Protein AF-A0A8S8Y7Y8-F1 (afdb_monomer)

pLDDT: mean 79.73, std 23.0, range [24.23, 97.75]

Mean predicted aligned error: 11.62 Å

Sequence (221 aa):
MGPVGEQKTKPTQHTVKELRGLGITPDILVCRSSKPLNEETRNKLAAFCHVKPQAVMSTHDVPNIYHVPLMLQEQGLCDILGVDCSATGMLDDWKAMAFHLDTLTEEVHIAMVGKYTDLSDAYLSVIKSLQHAAMAVDRKLVIDWIEASHLEEDWAAEDHEAAWAALRKADGVLVPGGFGDRGVEGKSGRHTMHEPKASPTSASASGCKLPPSNSAGTSWA

Radius of gyration: 25.52 Å; Cα contacts (8 Å, |Δi|>4): 253; chains: 1; bounding box: 53×40×87 Å

Solvent-accessible surface area (backbone atoms only — not comparable to full-atom values): 13459 Å² total; per-residue (Å²): 136,66,68,92,88,60,77,84,56,63,70,61,51,52,54,51,51,52,39,43,74,73,72,44,78,69,74,63,46,81,44,75,40,80,55,75,68,51,69,68,53,32,46,51,49,14,66,78,61,73,35,57,52,73,36,45,41,60,48,38,70,62,100,50,80,50,44,52,64,54,53,41,49,78,58,43,49,37,69,75,71,71,47,74,67,71,81,77,50,54,57,56,53,42,50,50,53,34,52,51,63,73,67,42,72,51,74,42,40,34,23,38,42,31,92,54,65,89,45,60,75,85,44,44,71,59,54,51,52,50,42,55,56,26,54,76,71,64,26,28,70,40,79,44,76,29,52,20,55,31,58,34,88,90,37,61,66,68,56,23,51,52,39,51,52,52,55,72,69,31,67,34,59,36,57,67,84,79,86,73,82,77,35,49,65,36,71,56,63,88,62,87,77,73,82,64,81,90,58,79,73,66,79,58,95,72,74,79,71,76,77,82,82,79,90,75,82,88,80,85,136

Secondary structure (DSSP, 8-state):
--STT----HHHHHHHHHHHHTT---S-EEEEESSPPPHHHHHHHHHHHT--GGGEEEEE--SSTTHHHHHHHHTTHHHHHT--TTTTSHHHHHHHHHHHHHH--SEEEEEEEES-TT-GGGGHHHHHHHHHHHHTTT-EEEEEEEEGGGGSTTS-HHHHHHHHHHHHH-SEEE-----SSTTHHHHH--S-----TT------TT---PPP---------

Foldseek 3Di:
DPPPPDDDCVVVLVVLVVCVVVVHQDAAAEDEDQDFDDLVSLVVNCVSSVYDSLRYAYPHDDPDPLCRVVSCVVSPVCVSVVHDPPPPCVNVVSVCLVVLLVPQDAAAEEEEADQCLVCCVVCVVVVVVVCVVQSVVSHHYDYHYAHLQLCDPPDDPVSVVVRVVSVVPGLYYEYADDDDDPSVCSVVVPDDPPDDPDRDYDYPDPPPPDDPDDDDDDDDD

Structure (mmCIF, N/CA/C/O backbone):
data_AF-A0A8S8Y7Y8-F1
#
_entry.id   AF-A0A8S8Y7Y8-F1
#
loop_
_atom_site.group_PDB
_atom_site.id
_atom_site.type_symbol
_atom_site.label_atom_id
_atom_site.label_alt_id
_atom_site.label_comp_id
_atom_site.label_asym_id
_atom_site.label_entity_id
_atom_site.label_seq_id
_atom_site.pdbx_PDB_ins_code
_atom_site.Cartn_x
_atom_site.Cartn_y
_atom_site.Cartn_z
_atom_site.occupancy
_atom_site.B_iso_or_equiv
_atom_site.auth_seq_id
_atom_site.auth_comp_id
_atom_site.auth_asym_id
_atom_site.auth_atom_id
_atom_site.pdbx_PDB_model_num
ATOM 1 N N . MET A 1 1 ? 14.026 7.434 17.315 1.00 40.12 1 MET A N 1
ATOM 2 C CA . MET A 1 1 ? 13.611 6.152 17.936 1.00 40.12 1 MET A CA 1
ATOM 3 C C . MET A 1 1 ? 13.554 6.297 19.457 1.00 40.12 1 MET A C 1
ATOM 5 O O . MET A 1 1 ? 14.134 7.241 19.981 1.00 40.12 1 MET A O 1
ATOM 9 N N . GLY A 1 2 ? 12.707 5.533 20.149 1.00 45.91 2 GLY A N 1
ATOM 10 C CA . GLY A 1 2 ? 12.626 5.502 21.624 1.00 45.91 2 GLY A CA 1
ATOM 11 C C . GLY A 1 2 ? 13.511 4.391 22.176 1.00 45.91 2 GLY A C 1
ATOM 12 O O . GLY A 1 2 ? 14.250 3.811 21.379 1.00 45.91 2 GLY A O 1
ATOM 13 N N . PRO A 1 3 ? 13.433 4.069 23.478 1.00 49.44 3 PRO A N 1
ATOM 14 C CA . PRO A 1 3 ? 13.973 2.806 23.974 1.00 49.44 3 PRO A CA 1
ATOM 15 C C . PRO A 1 3 ? 13.450 1.673 23.080 1.00 49.44 3 PRO A C 1
ATOM 17 O O . PRO A 1 3 ? 12.297 1.706 22.641 1.00 49.44 3 PRO A O 1
ATOM 20 N N . VAL A 1 4 ? 14.331 0.742 22.719 1.00 55.47 4 VAL A N 1
ATOM 21 C CA . VAL A 1 4 ? 14.080 -0.284 21.700 1.00 55.47 4 VAL A CA 1
ATOM 22 C C . VAL A 1 4 ? 12.790 -1.046 22.033 1.00 55.47 4 VAL A C 1
ATOM 24 O O . VAL A 1 4 ? 12.722 -1.729 23.045 1.00 55.47 4 VAL A O 1
ATOM 27 N N . GLY A 1 5 ? 11.766 -0.903 21.186 1.00 64.50 5 GLY A N 1
ATOM 28 C CA . GLY A 1 5 ? 10.499 -1.640 21.282 1.00 64.50 5 GLY A CA 1
ATOM 29 C C . GLY A 1 5 ? 9.272 -0.841 21.740 1.00 64.50 5 GLY A C 1
ATOM 30 O O . GLY A 1 5 ? 8.159 -1.275 21.454 1.00 64.50 5 GLY A O 1
ATOM 31 N N . GLU A 1 6 ? 9.422 0.332 22.369 1.00 78.12 6 GLU A N 1
ATOM 32 C CA . GLU A 1 6 ? 8.260 1.117 22.828 1.00 78.12 6 GLU A CA 1
ATOM 33 C C . GLU A 1 6 ? 7.672 1.987 21.699 1.00 78.12 6 GLU A C 1
ATOM 35 O O . GLU A 1 6 ? 8.360 2.818 21.089 1.00 78.12 6 GLU A O 1
ATOM 40 N N . GLN A 1 7 ? 6.370 1.839 21.439 1.00 86.94 7 GLN A N 1
ATOM 41 C CA . GLN A 1 7 ? 5.638 2.692 20.501 1.00 86.94 7 GLN A CA 1
ATOM 42 C C . GLN A 1 7 ? 5.396 4.076 21.120 1.00 86.94 7 GLN A C 1
ATOM 44 O O . GLN A 1 7 ? 4.657 4.238 22.092 1.00 86.94 7 GLN A O 1
ATOM 49 N N . LYS A 1 8 ? 6.026 5.109 20.546 1.00 88.31 8 LYS A N 1
ATOM 50 C CA . LYS A 1 8 ? 5.911 6.487 21.043 1.00 88.31 8 LYS A CA 1
ATOM 51 C C . LYS A 1 8 ? 4.524 7.067 20.771 1.00 88.31 8 LYS A C 1
ATOM 53 O O . LYS A 1 8 ? 4.140 7.231 19.622 1.00 88.31 8 LYS A O 1
ATOM 58 N N . THR A 1 9 ? 3.851 7.518 21.827 1.00 92.75 9 THR A N 1
ATOM 59 C CA . THR A 1 9 ? 2.517 8.145 21.744 1.00 92.75 9 THR A CA 1
ATOM 60 C C . THR A 1 9 ? 2.534 9.674 21.775 1.00 92.75 9 THR A C 1
ATOM 62 O O . THR A 1 9 ? 1.527 10.302 21.461 1.00 92.75 9 THR A O 1
ATOM 65 N N . LYS A 1 10 ? 3.655 10.300 22.166 1.00 93.31 10 LYS A N 1
ATOM 66 C CA . LYS A 1 10 ? 3.739 11.759 22.373 1.00 93.31 10 LYS A CA 1
ATOM 67 C C . LYS A 1 10 ? 3.336 12.590 21.143 1.00 93.31 10 LYS A C 1
ATOM 69 O O . LYS A 1 10 ? 2.559 13.518 21.341 1.00 93.31 10 LYS A O 1
ATOM 74 N N . PRO A 1 11 ? 3.796 12.293 19.907 1.00 93.75 11 PRO A N 1
ATOM 75 C CA . PRO A 1 11 ? 3.413 13.093 18.740 1.00 93.75 11 PRO A CA 1
ATOM 76 C C . PRO A 1 11 ? 1.891 13.183 18.566 1.00 93.75 11 PRO A C 1
ATOM 78 O O . PRO A 1 11 ? 1.353 14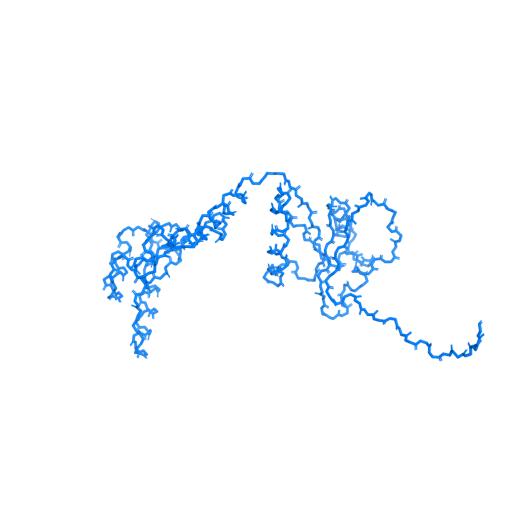.281 18.492 1.00 93.75 11 PRO A O 1
ATOM 81 N N . THR A 1 12 ? 1.190 12.048 18.642 1.00 94.62 12 THR A N 1
ATOM 82 C CA . THR A 1 12 ? -0.278 11.992 18.561 1.00 94.62 12 THR A CA 1
ATOM 83 C C . THR A 1 12 ? -0.948 12.792 19.680 1.00 94.62 12 THR A C 1
ATOM 85 O O . THR A 1 12 ? -1.889 13.539 19.426 1.00 94.62 12 THR A O 1
ATOM 88 N N . GLN A 1 13 ? -0.445 12.689 20.916 1.00 94.19 13 GLN A N 1
ATOM 89 C CA . GLN A 1 13 ? -0.981 13.441 22.060 1.00 94.19 13 GLN A CA 1
ATOM 90 C C . GLN A 1 13 ? -0.872 14.962 21.860 1.00 94.19 13 GLN A C 1
ATOM 92 O O . GLN A 1 13 ? -1.797 15.693 22.219 1.00 94.19 13 GLN A O 1
ATOM 97 N N . HIS A 1 14 ? 0.235 15.440 21.282 1.00 94.44 14 HIS A N 1
ATOM 98 C CA . HIS A 1 14 ? 0.424 16.858 20.973 1.00 94.44 14 HIS A CA 1
ATOM 99 C C . HIS A 1 14 ? -0.557 17.338 19.899 1.00 94.44 14 HIS A C 1
ATOM 101 O O . HIS A 1 14 ? -1.249 18.328 20.131 1.00 94.44 14 HIS A O 1
ATOM 107 N N . THR A 1 15 ? -0.710 16.592 18.801 1.00 94.62 15 THR A N 1
ATOM 108 C CA . THR A 1 15 ? -1.669 16.929 17.736 1.00 94.62 15 THR A CA 1
ATOM 109 C C . THR A 1 15 ? -3.106 16.992 18.256 1.00 94.62 15 THR A C 1
ATOM 111 O O . THR A 1 15 ? -3.823 17.949 17.976 1.00 94.62 15 THR A O 1
ATOM 114 N N . VAL A 1 16 ? -3.532 16.025 19.077 1.00 95.75 16 VAL A N 1
ATOM 115 C CA . VAL A 1 16 ? -4.888 16.040 19.657 1.00 95.75 16 VAL A CA 1
ATOM 116 C C . VAL A 1 16 ? -5.078 17.219 20.615 1.00 95.75 16 VAL A C 1
ATOM 118 O O . VAL A 1 16 ? -6.149 17.825 20.647 1.00 95.75 16 VAL A O 1
ATOM 121 N N . LYS A 1 17 ? -4.051 17.583 21.393 1.00 95.00 17 LYS A N 1
ATOM 122 C CA . LYS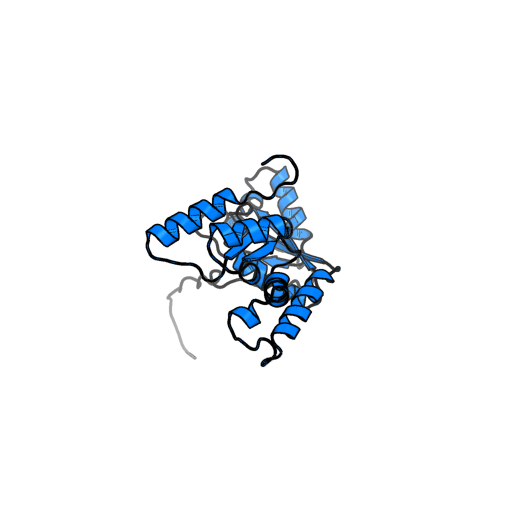 A 1 17 ? -4.107 18.768 22.260 1.00 95.00 17 LYS A CA 1
ATOM 123 C C . LYS A 1 17 ? -4.294 20.052 21.446 1.00 95.00 17 LYS A C 1
ATOM 125 O O . LYS A 1 17 ? -5.097 20.889 21.848 1.00 95.00 17 LYS A O 1
ATOM 130 N N . GLU A 1 18 ? -3.578 20.196 20.334 1.00 96.19 18 GLU A N 1
ATOM 131 C CA . GLU A 1 18 ? -3.696 21.350 19.435 1.00 96.19 18 GLU A CA 1
ATOM 132 C C . GLU A 1 18 ? -5.081 21.419 18.782 1.00 96.19 18 GLU A C 1
ATOM 134 O O . GLU A 1 18 ? -5.729 22.461 18.865 1.00 96.19 18 GLU A O 1
ATOM 139 N N . LEU A 1 19 ? -5.588 20.301 18.246 1.00 95.81 19 LEU A N 1
ATOM 140 C CA . LEU A 1 19 ? -6.942 20.216 17.679 1.00 95.81 19 LEU A CA 1
ATOM 141 C C . LEU A 1 19 ? -8.017 20.637 18.689 1.00 95.81 19 LEU A C 1
ATOM 143 O O . LEU A 1 19 ? -8.873 21.463 18.373 1.00 95.81 19 LEU A O 1
ATOM 147 N N . ARG A 1 20 ? -7.927 20.150 19.934 1.00 93.62 20 ARG A N 1
ATOM 148 C CA . ARG A 1 20 ? -8.857 20.551 21.004 1.00 93.62 20 ARG A CA 1
ATOM 149 C C . ARG A 1 20 ? -8.713 22.018 21.393 1.00 93.62 20 ARG A C 1
ATOM 151 O O . ARG A 1 20 ? -9.711 22.649 21.720 1.00 93.62 20 ARG A O 1
ATOM 158 N N . GLY A 1 21 ? -7.502 22.572 21.333 1.00 95.44 21 GLY A N 1
ATOM 159 C CA . GLY A 1 21 ? -7.263 24.005 21.527 1.00 95.44 21 GLY A CA 1
ATOM 160 C C . GLY A 1 21 ? -7.975 24.878 20.487 1.00 95.44 21 GLY A C 1
ATOM 161 O O . GLY A 1 21 ? -8.341 26.008 20.793 1.00 95.44 21 GLY A O 1
ATOM 162 N N . LEU A 1 22 ? -8.231 24.328 19.296 1.00 96.56 22 LEU A N 1
ATOM 163 C CA . LEU A 1 22 ? -9.034 24.944 18.235 1.00 96.56 22 LEU A CA 1
ATOM 164 C C . LEU A 1 22 ? -10.538 24.616 18.341 1.00 96.56 22 LEU A C 1
ATOM 166 O O . LEU A 1 22 ? -11.310 25.014 17.474 1.00 96.56 22 LEU A O 1
ATOM 170 N N . GLY A 1 23 ? -10.966 23.888 19.378 1.00 95.50 23 GLY A N 1
ATOM 171 C CA . GLY A 1 23 ? -12.358 23.469 19.575 1.00 95.50 23 GLY A CA 1
ATOM 172 C C . GLY A 1 23 ? -12.764 22.191 18.830 1.00 95.50 23 GLY A C 1
ATOM 173 O O . GLY A 1 23 ? -13.939 21.832 18.852 1.00 95.50 23 GLY A O 1
ATOM 174 N N . ILE A 1 24 ? -11.824 21.480 18.198 1.00 95.75 24 ILE A N 1
ATOM 175 C CA . ILE A 1 24 ? -12.089 20.235 17.464 1.00 95.75 24 ILE A CA 1
ATOM 176 C C . ILE A 1 24 ? -11.778 19.041 18.369 1.00 95.75 24 ILE A C 1
ATOM 178 O O . ILE A 1 24 ? -10.641 18.854 18.807 1.00 95.75 24 ILE A O 1
ATOM 182 N N . THR A 1 25 ? -12.781 18.205 18.635 1.00 93.19 25 THR A N 1
ATOM 183 C CA . THR A 1 25 ? -12.618 16.980 19.432 1.00 93.19 25 THR A CA 1
ATOM 184 C C . THR A 1 25 ? -12.735 15.763 18.517 1.00 93.19 25 THR A C 1
ATOM 186 O O . THR A 1 25 ? -13.759 15.630 17.857 1.00 93.19 25 THR A O 1
ATOM 189 N N . PRO A 1 26 ? -11.708 14.898 18.432 1.00 94.12 26 PRO A N 1
ATOM 190 C CA . PRO A 1 26 ? -11.767 13.719 17.578 1.00 94.12 26 PRO A CA 1
ATOM 191 C C . PRO A 1 26 ? -12.611 12.609 18.214 1.00 94.12 26 PRO A C 1
ATOM 193 O O . PRO A 1 26 ? -12.426 12.296 19.389 1.00 94.12 26 PRO A O 1
ATOM 196 N N . ASP A 1 27 ? -13.459 11.960 17.417 1.00 93.06 27 ASP A N 1
ATOM 197 C CA . ASP A 1 27 ? -14.201 10.760 17.831 1.00 93.06 27 ASP A CA 1
ATOM 198 C C . ASP A 1 27 ? -13.386 9.474 17.645 1.00 93.06 27 ASP A C 1
ATOM 200 O O . ASP A 1 27 ? -13.496 8.536 18.434 1.00 93.06 27 ASP A O 1
ATOM 204 N N . ILE A 1 28 ? -12.541 9.443 16.609 1.00 95.75 28 ILE A N 1
ATOM 205 C CA . ILE A 1 28 ? -11.716 8.296 16.216 1.00 95.75 28 ILE A CA 1
ATOM 206 C C . ILE A 1 28 ? -10.273 8.763 16.037 1.00 95.75 28 ILE A C 1
ATOM 208 O O . ILE A 1 28 ? -10.006 9.808 15.441 1.00 95.75 28 ILE A O 1
ATOM 212 N N . LEU A 1 29 ? -9.327 7.964 16.526 1.00 96.44 29 LEU A N 1
ATOM 213 C CA . LEU A 1 29 ? -7.901 8.152 16.298 1.00 96.44 29 LEU A CA 1
ATOM 214 C C . LEU A 1 29 ? -7.380 7.058 15.380 1.00 96.44 29 LEU A C 1
ATOM 216 O O . LEU A 1 29 ? -7.272 5.905 15.785 1.00 96.44 29 LEU A O 1
ATOM 220 N N . VAL A 1 30 ? -6.986 7.436 14.169 1.00 96.06 30 VAL A N 1
ATOM 221 C CA . VAL A 1 30 ? -6.322 6.535 13.225 1.00 96.06 30 VAL A CA 1
ATOM 222 C C . VAL A 1 30 ? -4.818 6.754 13.321 1.00 96.06 30 VAL A C 1
ATOM 224 O O . VAL A 1 30 ? -4.294 7.804 12.950 1.00 96.06 30 VAL A O 1
ATOM 227 N N . CYS A 1 31 ? -4.119 5.775 13.878 1.00 95.31 31 CYS A N 1
ATOM 228 C CA . CYS A 1 31 ? -2.710 5.876 14.224 1.00 95.31 31 CYS A CA 1
ATOM 229 C C . CYS A 1 31 ? -1.867 5.005 13.288 1.00 95.31 31 CYS A C 1
ATOM 231 O O . CYS A 1 31 ? -1.862 3.777 13.412 1.00 95.31 31 CYS A O 1
ATOM 233 N N . ARG A 1 32 ? -1.123 5.661 12.386 1.00 94.81 32 ARG A N 1
ATOM 234 C CA . ARG A 1 32 ? -0.202 4.990 11.465 1.00 94.81 32 ARG A CA 1
ATOM 235 C C . ARG A 1 32 ? 1.083 4.561 12.171 1.00 94.81 32 ARG A C 1
ATOM 237 O O . ARG A 1 32 ? 1.712 5.362 12.864 1.00 94.81 32 ARG A O 1
ATOM 244 N N . SER A 1 33 ? 1.505 3.322 11.950 1.00 93.56 33 SER A N 1
ATOM 245 C CA . SER A 1 33 ? 2.736 2.755 12.515 1.00 93.56 33 SER A CA 1
ATOM 246 C C . SER A 1 33 ? 3.334 1.693 11.590 1.00 93.56 33 SER A C 1
ATOM 248 O O . SER A 1 33 ? 2.687 1.239 10.663 1.00 93.56 33 SER A O 1
ATOM 250 N N . SER A 1 34 ? 4.574 1.263 11.824 1.00 93.00 34 SER A N 1
ATOM 251 C CA . SER A 1 34 ? 5.151 0.152 11.046 1.00 93.00 34 SER A CA 1
ATOM 252 C C . SER A 1 34 ? 4.674 -1.225 11.512 1.00 93.00 34 SER A C 1
ATOM 254 O O . SER A 1 34 ? 4.664 -2.181 10.751 1.00 93.00 34 SER A O 1
ATOM 256 N N . LYS A 1 35 ? 4.284 -1.340 12.784 1.00 93.69 35 LYS A N 1
ATOM 257 C CA . LYS A 1 35 ? 3.763 -2.565 13.405 1.00 93.69 35 LYS A CA 1
ATOM 258 C C . LYS A 1 35 ? 2.402 -2.294 14.042 1.00 93.69 35 LYS A C 1
ATOM 260 O O . LYS A 1 35 ? 2.164 -1.135 14.407 1.00 93.69 35 LYS A O 1
ATOM 265 N N . PRO A 1 36 ? 1.552 -3.321 14.232 1.00 95.25 36 PRO A N 1
ATOM 266 C CA . PRO A 1 36 ? 0.295 -3.183 14.960 1.00 95.25 36 PRO A CA 1
ATOM 267 C C . PRO A 1 36 ? 0.487 -2.496 16.313 1.00 95.25 36 PRO A C 1
ATOM 269 O O . PRO A 1 36 ? 1.510 -2.691 16.973 1.00 95.25 36 PRO A O 1
ATOM 272 N N . LEU A 1 37 ? -0.472 -1.665 16.721 1.00 94.19 37 LEU A N 1
ATOM 273 C CA . LEU A 1 37 ? -0.423 -1.024 18.034 1.00 94.19 37 LEU A CA 1
ATOM 274 C C . LEU A 1 37 ? -0.627 -2.043 19.149 1.00 94.19 37 LEU A C 1
ATOM 276 O O . LEU A 1 37 ? -1.603 -2.793 19.135 1.00 94.19 37 LEU A O 1
ATOM 280 N N . ASN A 1 38 ? 0.241 -1.994 20.153 1.00 94.38 38 ASN A N 1
ATOM 281 C CA . ASN A 1 38 ? 0.077 -2.786 21.361 1.00 94.38 38 ASN A CA 1
ATOM 282 C C . ASN A 1 38 ? -1.099 -2.238 22.186 1.00 94.38 38 ASN A C 1
ATOM 284 O O . ASN A 1 38 ? -1.381 -1.034 22.169 1.00 94.38 38 ASN A O 1
ATOM 288 N N . GLU A 1 39 ? -1.754 -3.097 22.968 1.00 93.56 39 GLU A N 1
ATOM 289 C CA . GLU A 1 39 ? -2.886 -2.686 23.813 1.00 93.56 39 GLU A CA 1
ATOM 290 C C . GLU A 1 39 ? -2.510 -1.585 24.812 1.00 93.56 39 GLU A C 1
ATOM 292 O O . GLU A 1 39 ? -3.275 -0.645 25.017 1.00 93.56 39 GLU A O 1
ATOM 297 N N . GLU A 1 40 ? -1.307 -1.642 25.386 1.00 93.88 40 GLU A N 1
ATOM 298 C CA . GLU A 1 40 ? -0.808 -0.602 26.291 1.00 93.88 40 GLU A CA 1
ATOM 299 C C . GLU A 1 40 ? -0.755 0.769 25.599 1.00 93.88 40 GLU A C 1
ATOM 301 O O . GLU A 1 40 ? -1.257 1.768 26.119 1.00 93.88 40 GLU A O 1
ATOM 306 N N . THR A 1 41 ? -0.195 0.816 24.388 1.00 94.62 41 THR A N 1
ATOM 307 C CA . THR A 1 41 ? -0.107 2.030 23.569 1.00 94.62 41 THR A CA 1
ATOM 308 C C . THR A 1 41 ? -1.496 2.548 23.208 1.00 94.62 41 THR A C 1
ATOM 310 O O . THR A 1 41 ? -1.746 3.752 23.318 1.00 94.62 41 THR A O 1
ATOM 313 N N . ARG A 1 42 ? -2.415 1.644 22.847 1.00 95.69 42 ARG A N 1
ATOM 314 C CA . ARG A 1 42 ? -3.818 1.958 22.549 1.00 95.69 42 ARG A CA 1
ATOM 315 C C . ARG A 1 42 ? -4.521 2.591 23.752 1.00 95.69 42 ARG A C 1
ATOM 317 O O . ARG A 1 42 ? -5.094 3.671 23.625 1.00 95.69 42 ARG A O 1
ATOM 324 N N . ASN A 1 43 ? -4.413 1.974 24.926 1.00 95.62 43 ASN A N 1
ATOM 325 C CA . ASN A 1 43 ? -5.029 2.455 26.165 1.00 95.62 43 ASN A CA 1
ATOM 326 C C . ASN A 1 43 ? -4.441 3.795 26.619 1.00 95.62 43 ASN A C 1
ATOM 328 O O . ASN A 1 43 ? -5.175 4.692 27.036 1.00 95.62 43 ASN A O 1
ATOM 332 N N . LYS A 1 44 ? -3.124 3.973 26.473 1.00 95.06 44 LYS A N 1
ATOM 333 C CA . LYS A 1 44 ? -2.448 5.247 26.739 1.00 95.06 44 LYS A CA 1
ATOM 334 C C . LYS A 1 44 ? -2.994 6.344 25.826 1.00 95.06 44 LYS A C 1
ATOM 336 O O . LYS A 1 44 ? -3.382 7.404 26.308 1.00 95.06 44 LYS A O 1
ATOM 341 N N . LEU A 1 45 ? -3.066 6.102 24.517 1.00 96.06 45 LEU A N 1
ATOM 342 C CA . LEU A 1 45 ? -3.630 7.069 23.571 1.00 96.06 45 LEU A CA 1
ATOM 343 C C . LEU A 1 45 ? -5.087 7.404 23.901 1.00 96.06 45 LEU A C 1
ATOM 345 O O . LEU A 1 45 ? -5.415 8.586 23.980 1.00 96.06 45 LEU A O 1
ATOM 349 N N . ALA A 1 46 ? -5.913 6.395 24.177 1.00 96.44 46 ALA A N 1
ATOM 350 C CA . ALA A 1 46 ? -7.310 6.566 24.564 1.00 96.44 46 ALA A CA 1
ATOM 351 C C . ALA A 1 46 ? -7.464 7.482 25.791 1.00 96.44 46 ALA A C 1
ATOM 353 O O . ALA A 1 46 ? -8.201 8.468 25.743 1.00 96.44 46 ALA A O 1
ATOM 354 N N . ALA A 1 47 ? -6.693 7.225 26.853 1.00 94.81 47 ALA A N 1
ATOM 355 C CA . ALA A 1 47 ? -6.734 8.008 28.086 1.00 94.81 47 ALA A CA 1
ATOM 356 C C . ALA A 1 47 ? -6.300 9.471 27.884 1.00 94.81 47 ALA A C 1
ATOM 358 O O . ALA A 1 47 ? -6.991 10.385 28.331 1.00 94.81 47 ALA A O 1
ATOM 359 N N . PHE A 1 48 ? -5.182 9.713 27.188 1.00 93.44 48 PHE A N 1
ATOM 360 C CA . PHE A 1 48 ? -4.664 11.073 26.960 1.00 93.44 48 PHE A CA 1
ATOM 361 C C . PHE A 1 48 ? -5.516 11.887 25.973 1.00 93.44 48 PHE A C 1
ATOM 363 O O . PHE A 1 48 ? -5.609 13.118 26.064 1.00 93.44 48 PHE A O 1
ATOM 370 N N . CYS A 1 49 ? -6.126 11.206 25.006 1.00 94.56 49 CYS A N 1
ATOM 371 C CA . CYS A 1 49 ? -6.903 11.842 23.950 1.00 94.56 49 CYS A CA 1
ATOM 372 C C . CYS A 1 49 ? -8.406 11.890 24.255 1.00 94.56 49 CYS A C 1
ATOM 374 O O . CYS A 1 49 ? -9.128 12.560 23.526 1.00 94.56 49 CYS A O 1
ATOM 376 N N . HIS A 1 50 ? -8.850 11.282 25.360 1.00 94.06 50 HIS A N 1
ATOM 377 C CA . HIS A 1 50 ? -10.251 11.218 25.793 1.00 94.06 50 HIS A CA 1
ATOM 378 C C . HIS A 1 50 ? -11.186 10.564 24.764 1.00 94.06 50 HIS A C 1
ATOM 380 O O . HIS A 1 50 ? -12.309 11.014 24.564 1.00 94.06 50 HIS A O 1
ATOM 386 N N . VAL A 1 51 ? -10.727 9.475 24.146 1.00 94.81 51 VAL A N 1
ATOM 387 C CA . VAL A 1 51 ? -11.538 8.627 23.258 1.00 94.81 51 VAL A CA 1
ATOM 388 C C . VAL A 1 51 ? -11.657 7.221 23.840 1.00 94.81 51 VAL A C 1
ATOM 390 O O . VAL A 1 51 ? -10.851 6.815 24.680 1.00 94.81 51 VAL A O 1
ATOM 393 N N . LYS A 1 52 ? -12.658 6.449 23.407 1.00 94.81 52 LYS A N 1
ATOM 394 C CA . LYS A 1 52 ? -12.779 5.040 23.813 1.00 94.81 52 LYS A CA 1
ATOM 395 C C . LYS A 1 52 ? -11.589 4.238 23.261 1.00 94.81 52 LYS A C 1
ATOM 397 O O . LYS A 1 52 ? -11.194 4.490 22.126 1.00 94.81 52 LYS A O 1
ATOM 402 N N . PRO A 1 53 ? -11.063 3.224 23.977 1.00 94.81 53 PRO A N 1
ATOM 403 C CA . PRO A 1 53 ? -9.987 2.372 23.456 1.00 94.81 53 PRO A CA 1
ATOM 404 C C . PRO A 1 53 ? -10.298 1.737 22.096 1.00 94.81 53 PRO A C 1
ATOM 406 O O . PRO A 1 53 ? -9.415 1.631 21.255 1.00 94.81 53 PRO A O 1
ATOM 409 N N . GLN A 1 54 ? -11.562 1.377 21.861 1.00 94.19 54 GLN A N 1
ATOM 410 C CA . GLN A 1 54 ? -12.054 0.830 20.589 1.00 94.19 54 GLN A CA 1
ATOM 411 C C . GLN A 1 54 ? -11.957 1.839 19.432 1.00 94.19 54 GLN A C 1
ATOM 413 O O . GLN A 1 54 ? -11.764 1.449 18.291 1.00 94.19 54 GLN A O 1
ATOM 418 N N . ALA A 1 55 ? -12.030 3.139 19.727 1.00 95.50 55 ALA A N 1
ATOM 419 C CA . ALA A 1 55 ? -11.911 4.209 18.741 1.00 95.50 55 ALA A CA 1
ATOM 420 C C . ALA A 1 55 ? -10.451 4.594 18.437 1.00 95.50 55 ALA A C 1
ATOM 422 O O . ALA A 1 55 ? -10.203 5.551 17.706 1.00 95.50 55 ALA A O 1
ATOM 423 N N . VAL A 1 56 ? -9.472 3.869 18.991 1.00 97.00 56 VAL A N 1
ATOM 424 C CA . VAL A 1 56 ? -8.050 4.021 18.662 1.00 97.00 56 VAL A CA 1
ATOM 425 C C . VAL A 1 56 ? -7.640 2.899 17.713 1.00 97.00 56 VAL A C 1
ATOM 427 O O . VAL A 1 56 ? -7.344 1.780 18.134 1.00 97.00 56 VAL A O 1
ATOM 430 N N . MET A 1 57 ? -7.608 3.222 16.425 1.00 96.69 57 MET A N 1
ATOM 431 C CA . MET A 1 57 ? -7.335 2.289 15.338 1.00 96.69 57 MET A CA 1
ATOM 432 C C . MET A 1 57 ? -5.857 2.287 14.970 1.00 96.69 57 MET A C 1
ATOM 434 O O . MET A 1 57 ? -5.219 3.333 14.841 1.00 96.69 57 MET A O 1
ATOM 438 N N . SER A 1 58 ? -5.315 1.093 14.768 1.00 96.00 58 SER A N 1
ATOM 439 C CA . SER A 1 58 ? -3.981 0.878 14.228 1.00 96.00 58 SER A CA 1
ATOM 440 C C . SER A 1 58 ? -4.060 0.789 12.710 1.00 96.00 58 SER A C 1
ATOM 442 O O . SER A 1 58 ? -4.707 -0.113 12.194 1.00 96.00 58 SER A O 1
ATOM 444 N N . THR A 1 59 ? -3.368 1.676 12.000 1.00 95.81 59 THR A N 1
ATOM 445 C CA . THR A 1 59 ? -3.130 1.562 10.553 1.00 95.81 59 THR A CA 1
ATOM 446 C C . THR A 1 59 ? -1.667 1.242 10.316 1.00 95.81 59 THR A C 1
ATOM 448 O O . THR A 1 59 ? -0.843 2.117 10.049 1.00 95.81 59 THR A O 1
ATOM 451 N N . HIS A 1 60 ? -1.317 -0.025 10.516 1.00 95.31 60 HIS A N 1
ATOM 452 C CA . HIS A 1 60 ? 0.059 -0.463 10.343 1.00 95.31 60 HIS A CA 1
ATOM 453 C C . HIS A 1 60 ? 0.399 -0.722 8.869 1.00 95.31 60 HIS A C 1
ATOM 455 O O . HIS A 1 60 ? -0.498 -0.846 8.036 1.00 95.31 60 HIS A O 1
ATOM 461 N N . ASP A 1 61 ? 1.689 -0.777 8.540 1.00 95.38 61 ASP A N 1
ATOM 462 C CA . ASP A 1 61 ? 2.124 -1.088 7.178 1.00 95.38 61 ASP A CA 1
ATOM 463 C C . ASP A 1 61 ? 1.623 -2.489 6.760 1.00 95.38 61 ASP A C 1
ATOM 465 O O . ASP A 1 61 ? 1.749 -3.462 7.507 1.00 95.38 61 ASP A O 1
ATOM 469 N N . VAL A 1 62 ? 1.041 -2.570 5.560 1.00 95.00 62 VAL A N 1
ATOM 470 C CA . VAL A 1 62 ? 0.451 -3.779 4.958 1.00 95.00 62 VAL A CA 1
ATOM 471 C C . VAL A 1 62 ? 1.088 -4.094 3.608 1.00 95.00 62 VAL A C 1
ATOM 473 O O . VAL A 1 62 ? 1.631 -3.181 2.982 1.00 95.00 62 VAL A O 1
ATOM 476 N N . PRO A 1 63 ? 0.994 -5.350 3.122 1.00 91.62 63 PRO A N 1
ATOM 477 C CA . PRO A 1 63 ? 1.585 -5.753 1.844 1.00 91.62 63 PRO A CA 1
ATOM 478 C C . PRO A 1 63 ? 1.104 -4.910 0.659 1.00 91.62 63 PRO A C 1
ATOM 480 O O . PRO A 1 63 ? 1.886 -4.546 -0.217 1.00 91.62 63 PRO A O 1
ATOM 483 N N . ASN A 1 64 ? -0.184 -4.563 0.650 1.00 93.56 64 ASN A N 1
ATOM 484 C CA . ASN A 1 64 ? -0.782 -3.718 -0.370 1.00 93.56 64 ASN A CA 1
ATOM 485 C C . ASN A 1 64 ? -1.932 -2.870 0.205 1.00 93.56 64 ASN A C 1
ATOM 487 O O . ASN A 1 64 ? -2.495 -3.177 1.255 1.00 93.56 64 ASN A O 1
ATOM 491 N N . ILE A 1 65 ? -2.284 -1.784 -0.491 1.00 93.62 65 ILE A N 1
ATOM 492 C CA . ILE A 1 65 ? -3.261 -0.788 -0.016 1.00 93.62 65 ILE A CA 1
ATOM 493 C C . ILE A 1 65 ? -4.688 -1.334 0.143 1.00 93.62 65 ILE A C 1
ATOM 495 O O . ILE A 1 65 ? -5.468 -0.761 0.902 1.00 93.62 65 ILE A O 1
ATOM 499 N N . TYR A 1 66 ? -5.036 -2.429 -0.538 1.00 95.50 66 TYR A N 1
ATOM 500 C C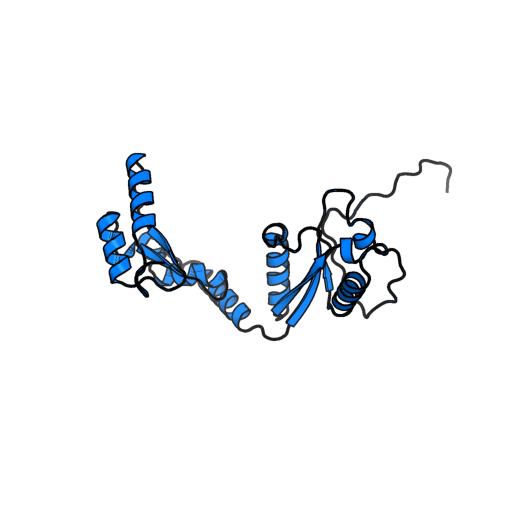A . TYR A 1 66 ? -6.378 -3.015 -0.490 1.00 95.50 66 TYR A CA 1
ATOM 501 C C . TYR A 1 66 ? -6.645 -3.756 0.827 1.00 95.50 66 TYR A C 1
ATOM 503 O O . TYR A 1 66 ? -7.798 -4.015 1.156 1.00 95.50 66 TYR A O 1
ATOM 511 N N . HIS A 1 67 ? -5.607 -4.009 1.632 1.00 96.25 67 HIS A N 1
ATOM 512 C CA . HIS A 1 67 ? -5.752 -4.507 3.005 1.00 96.25 67 HIS A CA 1
ATOM 513 C C . HIS A 1 67 ? -6.216 -3.444 4.002 1.00 96.25 67 HIS A C 1
ATOM 515 O O . HIS A 1 67 ? -6.720 -3.790 5.068 1.00 96.25 67 HIS A O 1
ATOM 521 N N . VAL A 1 68 ? -6.068 -2.149 3.694 1.00 95.50 68 VAL A N 1
ATOM 522 C CA . VAL A 1 68 ? -6.395 -1.073 4.647 1.00 95.50 68 VAL A CA 1
ATOM 523 C C . VAL A 1 68 ? -7.880 -1.077 5.044 1.00 95.50 68 VAL A C 1
ATOM 525 O O . VAL A 1 68 ? -8.153 -1.022 6.245 1.00 95.50 68 VAL A O 1
ATOM 528 N N . PRO A 1 69 ? -8.852 -1.186 4.114 1.00 93.12 69 PRO A N 1
ATOM 529 C CA . PRO A 1 69 ? -10.265 -1.277 4.487 1.00 93.12 69 PRO A CA 1
ATOM 530 C C . PRO A 1 69 ? -10.585 -2.505 5.345 1.00 93.12 69 PRO A C 1
ATOM 532 O O . PRO A 1 69 ? -11.331 -2.383 6.313 1.00 93.12 69 PRO A O 1
ATOM 535 N N . LEU A 1 70 ? -9.978 -3.658 5.039 1.00 94.00 70 LEU A N 1
ATOM 536 C CA . LEU A 1 70 ? -10.162 -4.905 5.791 1.00 94.00 70 LEU A CA 1
ATOM 537 C C . LEU A 1 70 ? -9.643 -4.754 7.226 1.00 94.00 70 LEU A C 1
ATOM 539 O O . LEU A 1 70 ? -10.366 -5.017 8.180 1.00 94.00 70 LEU A O 1
ATOM 543 N N . MET A 1 71 ? -8.434 -4.208 7.384 1.00 95.31 71 MET A N 1
ATOM 544 C CA . MET A 1 71 ? -7.820 -3.943 8.688 1.00 95.31 71 MET A CA 1
ATOM 545 C C . MET A 1 71 ? -8.673 -3.011 9.562 1.00 95.31 71 MET A C 1
ATOM 547 O O . MET A 1 71 ? -8.748 -3.177 10.782 1.00 95.31 71 MET A O 1
ATOM 551 N N . LEU A 1 72 ? -9.268 -1.978 8.964 1.00 94.88 72 LEU A N 1
ATOM 552 C CA . LEU A 1 72 ? -10.122 -1.040 9.692 1.00 94.88 72 LEU A CA 1
ATOM 553 C C . LEU A 1 72 ? -11.464 -1.678 10.067 1.00 94.88 72 LEU A C 1
ATOM 555 O O . LEU A 1 72 ? -11.966 -1.446 11.169 1.00 94.88 72 LEU A O 1
ATOM 559 N N . GLN A 1 73 ? -12.022 -2.503 9.180 1.00 93.44 73 GLN A N 1
ATOM 560 C CA . GLN A 1 73 ? -13.244 -3.253 9.445 1.00 93.44 73 GLN A CA 1
ATOM 561 C C . GLN A 1 73 ? -13.046 -4.274 10.576 1.00 93.44 73 GLN A C 1
ATOM 563 O O . GLN A 1 73 ? -13.861 -4.301 11.496 1.00 93.44 73 GLN A O 1
ATOM 568 N N . GLU A 1 74 ? -11.941 -5.024 10.581 1.00 93.56 74 GLU A N 1
ATOM 569 C CA . GLU A 1 74 ? -11.578 -5.967 11.654 1.00 93.56 74 GLU A CA 1
ATOM 570 C C . GLU A 1 74 ? -11.423 -5.288 13.025 1.00 93.56 74 GLU A C 1
ATOM 572 O O . GLU A 1 74 ? -11.644 -5.905 14.066 1.00 93.56 74 GLU A O 1
ATOM 577 N N . GLN A 1 75 ? -11.071 -3.999 13.042 1.00 95.44 75 GLN A N 1
ATOM 578 C CA . GLN A 1 75 ? -10.966 -3.192 14.262 1.00 95.44 75 GLN A CA 1
ATOM 579 C C . GLN A 1 75 ? -12.289 -2.537 14.693 1.00 95.44 75 GLN A C 1
ATOM 581 O O . GLN A 1 75 ? -12.293 -1.773 15.659 1.00 95.44 75 GLN A O 1
ATOM 586 N N . GLY A 1 76 ? -13.405 -2.829 14.017 1.00 93.56 76 GLY A N 1
ATOM 587 C CA . GLY A 1 76 ? -14.736 -2.351 14.399 1.00 93.56 76 GLY A CA 1
ATOM 588 C C . GLY A 1 76 ? -15.068 -0.935 13.918 1.00 93.56 76 GLY A C 1
ATOM 589 O O . GLY A 1 76 ? -15.926 -0.278 14.507 1.00 93.56 76 GLY A O 1
ATOM 590 N N . LEU A 1 77 ? -14.417 -0.433 12.855 1.00 93.81 77 LEU A N 1
ATOM 591 C CA . LEU A 1 77 ? -14.737 0.892 12.297 1.00 93.81 77 LEU A CA 1
ATOM 592 C C . LEU A 1 77 ? -16.212 1.008 11.887 1.00 93.81 77 LEU A C 1
ATOM 594 O O . LEU A 1 77 ? -16.837 2.034 12.148 1.00 93.81 77 LEU A O 1
ATOM 598 N N . CYS A 1 78 ? -16.772 -0.044 11.291 1.00 91.94 78 CYS A N 1
ATOM 599 C CA . CYS A 1 78 ? -18.172 -0.081 10.868 1.00 91.94 78 CYS A CA 1
ATOM 600 C C . CYS A 1 78 ? -19.132 0.087 12.060 1.00 91.94 78 CYS A C 1
ATOM 602 O O . CYS A 1 78 ? -20.057 0.896 11.988 1.00 91.94 78 CYS A O 1
ATOM 604 N N . ASP A 1 79 ? -18.847 -0.574 13.188 1.00 91.81 79 ASP A N 1
ATOM 605 C CA . ASP A 1 79 ? -19.649 -0.474 14.414 1.00 91.81 79 ASP A CA 1
ATOM 606 C C . ASP A 1 79 ? -19.590 0.931 15.022 1.00 91.81 79 ASP A C 1
ATOM 608 O O . ASP A 1 79 ? -20.601 1.463 15.479 1.00 91.81 79 ASP A O 1
ATOM 612 N N . ILE A 1 80 ? -18.410 1.560 15.000 1.00 92.00 80 ILE A N 1
ATOM 613 C CA . ILE A 1 80 ? -18.225 2.921 15.519 1.00 92.00 80 ILE A CA 1
ATOM 614 C C . ILE A 1 80 ? -18.981 3.945 14.669 1.00 92.00 80 ILE A C 1
ATOM 616 O O . ILE A 1 80 ? -19.558 4.885 15.214 1.00 92.00 80 ILE A O 1
ATOM 620 N N . LEU A 1 81 ? -18.986 3.766 13.346 1.00 91.62 81 LEU A N 1
ATOM 621 C CA . LEU A 1 81 ? -19.716 4.637 12.425 1.00 91.62 81 LEU A CA 1
ATOM 622 C C . LEU A 1 81 ? -21.219 4.320 12.361 1.00 91.62 81 LEU A C 1
ATOM 624 O O . LEU A 1 81 ? -21.977 5.117 11.813 1.00 91.62 81 LEU A O 1
ATOM 628 N N . GLY A 1 82 ? -21.655 3.176 12.899 1.00 91.31 82 GLY A N 1
ATOM 629 C CA . GLY A 1 82 ? -23.035 2.703 12.784 1.00 91.31 82 GLY A CA 1
ATOM 630 C C . GLY A 1 82 ? -23.428 2.344 11.347 1.00 91.31 82 GLY A C 1
ATOM 631 O O . GLY A 1 82 ? -24.578 2.545 10.959 1.00 91.31 82 GLY A O 1
ATOM 632 N N . VAL A 1 83 ? -22.473 1.860 10.546 1.00 89.31 83 VAL A N 1
ATOM 633 C CA . VAL A 1 83 ? -22.673 1.513 9.132 1.00 89.31 83 VAL A CA 1
ATOM 634 C C . VAL A 1 83 ? -22.617 0.001 8.959 1.00 89.31 83 VAL A C 1
ATOM 636 O O . VAL A 1 83 ? -21.668 -0.646 9.395 1.00 89.31 83 VAL A O 1
ATOM 639 N N . ASP A 1 84 ? -23.604 -0.559 8.261 1.00 87.44 84 ASP A N 1
ATOM 640 C CA . ASP A 1 84 ? -23.571 -1.957 7.842 1.00 87.44 84 ASP A CA 1
ATOM 641 C C . ASP A 1 84 ? -22.684 -2.125 6.600 1.00 87.44 84 ASP A C 1
ATOM 643 O O . ASP A 1 84 ? -23.113 -1.953 5.458 1.00 87.44 84 ASP A O 1
ATOM 647 N N . CYS A 1 85 ? -21.421 -2.472 6.836 1.00 82.75 85 CYS A N 1
ATOM 648 C CA . CYS A 1 85 ? -20.448 -2.743 5.781 1.00 82.75 85 CYS A CA 1
ATOM 649 C C . CYS A 1 85 ? -20.725 -4.046 5.002 1.00 82.75 85 CYS A C 1
ATOM 651 O O . CYS A 1 85 ? -20.084 -4.277 3.977 1.00 82.75 85 CYS A O 1
ATOM 653 N N . SER A 1 86 ? -21.660 -4.892 5.459 1.00 81.69 86 SER A N 1
ATOM 654 C CA . SER A 1 86 ? -22.038 -6.142 4.781 1.00 81.69 86 SER A CA 1
ATOM 655 C C . SER A 1 86 ? -23.180 -5.968 3.774 1.00 81.69 86 SER A C 1
ATOM 657 O O . SER A 1 86 ? -23.369 -6.818 2.906 1.00 81.69 86 SER A O 1
ATOM 659 N N . ALA A 1 87 ? -23.892 -4.838 3.824 1.00 82.62 87 ALA A N 1
ATOM 660 C CA . ALA A 1 87 ? -25.104 -4.600 3.042 1.00 82.62 87 ALA A CA 1
ATOM 661 C C . ALA A 1 87 ? -24.917 -4.670 1.513 1.00 82.62 87 ALA A C 1
ATOM 663 O O . ALA A 1 87 ? -25.877 -4.936 0.792 1.00 82.62 87 ALA A O 1
ATOM 664 N N . THR A 1 88 ? -23.711 -4.405 1.001 1.00 84.44 88 THR A N 1
ATOM 665 C CA . THR A 1 88 ? -23.446 -4.285 -0.444 1.00 84.44 88 THR A CA 1
ATOM 666 C C . THR A 1 88 ? -22.573 -5.398 -1.021 1.00 84.44 88 THR A C 1
ATOM 668 O O . THR A 1 88 ? -22.386 -5.427 -2.233 1.00 84.44 88 THR A O 1
ATOM 671 N N . GLY A 1 89 ? -21.991 -6.272 -0.191 1.00 86.56 89 GLY A N 1
ATOM 672 C CA . GLY A 1 89 ? -20.986 -7.257 -0.626 1.00 86.56 89 GLY A CA 1
ATOM 673 C C . GLY A 1 89 ? -19.636 -6.658 -1.055 1.00 86.56 89 GLY A C 1
ATOM 674 O O . GLY A 1 89 ? -18.690 -7.398 -1.290 1.00 86.56 89 GLY A O 1
ATOM 675 N N . MET A 1 90 ? -19.490 -5.326 -1.089 1.00 88.38 90 MET A N 1
ATOM 676 C CA . MET A 1 90 ? -18.256 -4.671 -1.546 1.00 88.38 90 MET A CA 1
ATOM 677 C C . MET A 1 90 ? -17.028 -5.091 -0.736 1.00 88.38 90 MET A C 1
ATOM 679 O O . MET A 1 90 ? -15.928 -5.147 -1.274 1.00 88.38 90 MET A O 1
ATOM 683 N N . LEU A 1 91 ? -17.188 -5.373 0.561 1.00 90.06 91 LEU A N 1
ATOM 684 C CA . LEU A 1 91 ? -16.077 -5.818 1.400 1.00 90.06 91 LEU A CA 1
ATOM 685 C C . LEU A 1 91 ? -15.473 -7.139 0.894 1.00 90.06 91 LEU A C 1
ATOM 687 O O . LEU A 1 91 ? -14.257 -7.310 0.968 1.00 90.06 91 LEU A O 1
ATOM 691 N N . ASP A 1 92 ? -16.296 -8.029 0.335 1.00 92.44 92 ASP A N 1
ATOM 692 C CA . ASP A 1 92 ? -15.831 -9.277 -0.267 1.00 92.44 92 ASP A CA 1
ATOM 693 C C . ASP A 1 92 ? -15.042 -9.011 -1.556 1.00 92.44 92 ASP A C 1
ATOM 695 O O . ASP A 1 92 ? -14.003 -9.638 -1.767 1.00 92.44 92 ASP A O 1
ATOM 699 N N . ASP A 1 93 ? -15.445 -8.020 -2.359 1.00 92.69 93 ASP A N 1
ATOM 700 C CA . ASP A 1 93 ? -14.688 -7.591 -3.545 1.00 92.69 93 ASP A CA 1
ATOM 701 C C . ASP A 1 93 ? -13.316 -7.013 -3.162 1.00 92.69 93 ASP A C 1
ATOM 703 O O . ASP A 1 93 ? -12.294 -7.361 -3.758 1.00 92.69 93 ASP A O 1
ATOM 707 N N . TRP A 1 94 ? -13.266 -6.161 -2.129 1.00 93.62 94 TRP A N 1
ATOM 708 C CA . TRP A 1 94 ? -12.007 -5.629 -1.586 1.00 93.62 94 TRP A CA 1
ATOM 709 C C . TRP A 1 94 ? -11.103 -6.746 -1.076 1.00 93.62 94 TRP A C 1
ATOM 711 O O . TRP A 1 94 ? -9.896 -6.736 -1.326 1.00 93.62 94 TRP A O 1
ATOM 721 N N . LYS A 1 95 ? -11.696 -7.726 -0.391 1.00 94.94 95 LYS A N 1
ATOM 722 C CA . LYS A 1 95 ? -10.993 -8.902 0.109 1.00 94.94 95 LYS A CA 1
ATOM 723 C C . LYS A 1 95 ? -10.399 -9.712 -1.038 1.00 94.94 95 LYS A C 1
ATOM 725 O O . LYS A 1 95 ? -9.201 -9.989 -1.025 1.00 94.94 95 LYS A O 1
ATOM 730 N N . ALA A 1 96 ? -11.205 -10.036 -2.046 1.00 95.19 96 ALA A N 1
ATOM 731 C CA . ALA A 1 96 ? -10.757 -10.754 -3.232 1.00 95.19 96 ALA A CA 1
ATOM 732 C C . ALA A 1 96 ? -9.614 -10.010 -3.939 1.00 95.19 96 ALA A C 1
ATOM 734 O O . ALA A 1 96 ? -8.588 -10.616 -4.233 1.00 95.19 96 ALA A O 1
ATOM 735 N N . MET A 1 97 ? -9.739 -8.692 -4.125 1.00 95.44 97 MET A N 1
ATOM 736 C CA . MET A 1 97 ? -8.717 -7.856 -4.761 1.00 95.44 97 MET A CA 1
ATOM 737 C C . MET A 1 97 ? -7.395 -7.830 -3.979 1.00 95.44 97 MET A C 1
ATOM 739 O O . MET A 1 97 ? -6.323 -7.942 -4.579 1.00 95.44 97 MET A O 1
ATOM 743 N N . ALA A 1 98 ? -7.461 -7.699 -2.650 1.00 96.12 98 ALA A N 1
ATOM 744 C CA . ALA A 1 98 ? -6.281 -7.662 -1.790 1.00 96.12 98 ALA A CA 1
ATOM 745 C C . ALA A 1 98 ? -5.487 -8.970 -1.858 1.00 96.12 98 ALA A C 1
ATOM 747 O O . ALA A 1 98 ? -4.273 -8.936 -2.064 1.00 96.12 98 ALA A O 1
ATOM 748 N N . PHE A 1 99 ? -6.177 -10.108 -1.739 1.00 96.12 99 PHE A N 1
ATOM 749 C CA . PHE A 1 99 ? -5.539 -11.423 -1.796 1.00 96.12 99 PHE A CA 1
ATOM 750 C C . PHE A 1 99 ? -5.099 -11.802 -3.208 1.00 96.12 99 PHE A C 1
ATOM 752 O O . PHE A 1 99 ? -4.034 -12.391 -3.362 1.00 96.12 99 PHE A O 1
ATOM 759 N N . HIS A 1 100 ? -5.865 -11.435 -4.239 1.00 96.19 100 HIS A N 1
ATOM 760 C CA . HIS A 1 100 ? -5.475 -11.671 -5.629 1.00 96.19 100 HIS A CA 1
ATOM 761 C C . HIS A 1 100 ? -4.113 -11.048 -5.910 1.00 96.19 100 HIS A C 1
ATOM 763 O O . HIS A 1 100 ? -3.202 -11.767 -6.312 1.00 96.19 100 HIS A O 1
ATOM 769 N N . LEU A 1 101 ? -3.931 -9.765 -5.580 1.00 95.75 101 LEU A N 1
ATOM 770 C CA . LEU A 1 101 ? -2.657 -9.073 -5.769 1.00 95.75 101 LEU A CA 1
ATOM 771 C C . LEU A 1 101 ? -1.490 -9.738 -5.019 1.00 95.75 101 LEU A C 1
ATOM 773 O O . LEU A 1 101 ? -0.392 -9.814 -5.567 1.00 95.75 101 LEU A O 1
ATOM 777 N N . ASP A 1 102 ? -1.715 -10.235 -3.801 1.00 95.25 102 ASP A N 1
ATOM 778 C CA . ASP A 1 102 ? -0.675 -10.919 -3.018 1.00 95.25 102 ASP A CA 1
ATOM 779 C C . ASP A 1 102 ? -0.244 -12.261 -3.633 1.00 95.25 102 ASP A C 1
ATOM 781 O O . ASP A 1 102 ? 0.872 -12.724 -3.393 1.00 95.25 102 ASP A O 1
ATOM 785 N N . THR A 1 103 ? -1.119 -12.894 -4.419 1.00 96.06 103 THR A N 1
ATOM 786 C CA . THR A 1 103 ? -0.868 -14.209 -5.037 1.00 96.06 103 THR A CA 1
ATOM 787 C C . THR A 1 103 ? -0.226 -14.141 -6.422 1.00 96.06 103 THR A C 1
ATOM 789 O O . THR A 1 103 ? 0.207 -15.173 -6.939 1.00 96.06 103 THR A O 1
ATOM 792 N N . LEU A 1 104 ? -0.136 -12.955 -7.033 1.00 96.19 104 LEU A N 1
ATOM 793 C CA . LEU A 1 104 ? 0.432 -12.795 -8.373 1.00 96.19 104 LEU A CA 1
ATOM 794 C C . LEU A 1 104 ? 1.936 -13.075 -8.366 1.00 96.19 104 LEU A C 1
ATOM 796 O O . LEU A 1 104 ? 2.705 -12.444 -7.639 1.00 96.19 104 LEU A O 1
ATOM 800 N N . THR A 1 105 ? 2.361 -14.008 -9.215 1.00 95.81 105 THR A N 1
ATOM 801 C CA . THR A 1 105 ? 3.759 -14.459 -9.294 1.00 95.81 105 THR A CA 1
ATOM 802 C C . THR A 1 105 ? 4.377 -14.241 -10.664 1.00 95.81 105 THR A C 1
ATOM 804 O O . THR A 1 105 ? 5.548 -13.882 -10.737 1.00 95.81 105 THR A O 1
ATOM 807 N N . GLU A 1 106 ? 3.616 -14.426 -11.743 1.00 97.56 106 GLU A N 1
ATOM 808 C CA . GLU A 1 106 ? 4.133 -14.221 -13.093 1.00 97.56 106 GLU A CA 1
ATOM 809 C C . GLU A 1 106 ? 4.246 -12.724 -13.394 1.00 97.56 106 GLU A C 1
ATOM 811 O O . GLU A 1 106 ? 3.263 -11.987 -13.325 1.00 97.56 106 GLU A O 1
ATOM 816 N N . GLU A 1 107 ? 5.454 -12.267 -13.708 1.00 97.44 107 GLU A N 1
ATOM 817 C CA . GLU A 1 107 ? 5.751 -10.843 -13.861 1.00 97.44 107 GLU A CA 1
ATOM 818 C C . GLU A 1 107 ? 5.428 -10.338 -15.274 1.00 97.44 107 GLU A C 1
ATOM 820 O O . GLU A 1 107 ? 5.485 -11.088 -16.250 1.00 97.44 107 GLU A O 1
ATOM 825 N N . VAL A 1 108 ? 5.069 -9.056 -15.367 1.00 97.44 108 VAL A N 1
ATOM 826 C CA . VAL A 1 108 ? 5.025 -8.290 -16.617 1.00 97.44 108 VAL A CA 1
ATOM 827 C C . VAL A 1 108 ? 5.861 -7.030 -16.439 1.00 97.44 108 VAL A C 1
ATOM 829 O O . VAL A 1 108 ? 5.633 -6.245 -15.512 1.00 97.44 108 VAL A O 1
ATOM 832 N N . HIS A 1 109 ? 6.838 -6.853 -17.319 1.00 96.94 109 HIS A N 1
ATOM 833 C CA . HIS A 1 109 ? 7.797 -5.759 -17.279 1.00 96.94 109 HIS A CA 1
ATOM 834 C C . HIS A 1 109 ? 7.326 -4.604 -18.155 1.00 96.94 109 HIS A C 1
ATOM 836 O O . HIS A 1 109 ? 7.254 -4.724 -19.379 1.00 96.94 109 HIS A O 1
ATOM 842 N N . ILE A 1 110 ? 7.025 -3.464 -17.535 1.00 95.38 110 ILE A N 1
ATOM 843 C CA . ILE A 1 110 ? 6.664 -2.237 -18.244 1.00 95.38 110 ILE A CA 1
ATOM 844 C C . ILE A 1 110 ? 7.775 -1.207 -18.051 1.00 95.38 110 ILE A C 1
ATOM 846 O O . ILE A 1 110 ? 7.971 -0.683 -16.953 1.00 95.38 110 ILE A O 1
ATOM 850 N N . ALA A 1 111 ? 8.471 -0.884 -19.140 1.00 94.00 111 ALA A N 1
ATOM 851 C CA . ALA A 1 111 ? 9.447 0.193 -19.171 1.00 94.00 111 ALA A CA 1
ATOM 852 C C . ALA A 1 111 ? 8.733 1.546 -19.137 1.00 94.00 111 ALA A C 1
ATOM 854 O O . ALA A 1 111 ? 7.978 1.888 -20.050 1.00 94.00 111 ALA A O 1
ATOM 855 N N . MET A 1 112 ? 8.984 2.335 -18.095 1.00 90.94 112 MET A N 1
ATOM 856 C CA . MET A 1 112 ? 8.435 3.677 -17.949 1.00 90.94 112 MET A CA 1
ATOM 857 C C . MET A 1 112 ? 9.508 4.726 -18.239 1.0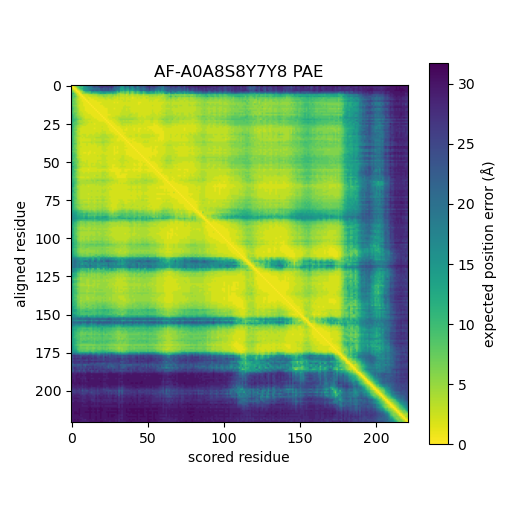0 90.94 112 MET A C 1
ATOM 859 O O . MET A 1 112 ? 10.423 4.935 -17.442 1.00 90.94 112 MET A O 1
ATOM 863 N N . VAL A 1 113 ? 9.363 5.407 -19.381 1.00 89.44 113 VAL A N 1
ATOM 864 C CA . VAL A 1 113 ? 10.331 6.397 -19.879 1.00 89.44 113 VAL A CA 1
ATOM 865 C C . VAL A 1 113 ? 9.932 7.801 -19.423 1.00 89.44 113 VAL A C 1
ATOM 867 O O . VAL A 1 113 ? 9.073 8.468 -20.014 1.00 89.44 113 VAL A O 1
ATOM 870 N N . GLY A 1 114 ? 10.544 8.253 -18.333 1.00 83.56 114 GLY A N 1
ATOM 871 C CA . GLY A 1 114 ? 10.180 9.475 -17.621 1.00 83.56 114 GLY A CA 1
ATOM 872 C C . GLY A 1 114 ? 11.331 10.468 -17.491 1.00 83.56 114 GLY A C 1
ATOM 873 O O . GLY A 1 114 ? 12.478 10.173 -17.791 1.00 83.56 114 GLY A O 1
ATOM 874 N N . LYS A 1 115 ? 11.007 11.677 -17.027 1.00 73.56 115 LYS A N 1
ATOM 875 C CA . LYS A 1 115 ? 12.006 12.693 -16.643 1.00 73.56 115 LYS A CA 1
ATOM 876 C C . LYS A 1 115 ? 12.294 12.675 -15.135 1.00 73.56 115 LYS A C 1
ATOM 878 O O . LYS A 1 115 ? 13.278 13.240 -14.688 1.00 73.56 115 LYS A O 1
ATOM 883 N N . TYR A 1 116 ? 11.394 12.073 -14.358 1.00 69.19 116 TYR A N 1
ATOM 884 C CA . TYR A 1 116 ? 11.416 12.069 -12.897 1.00 69.19 116 TYR A CA 1
ATOM 885 C C . TYR A 1 116 ? 11.321 10.632 -12.380 1.00 69.19 116 TYR A C 1
ATOM 887 O O . TYR A 1 116 ? 10.350 10.270 -11.721 1.00 69.19 116 TYR A O 1
ATOM 895 N N . THR A 1 117 ? 12.295 9.796 -12.728 1.00 67.44 117 THR A N 1
ATOM 896 C CA . THR A 1 117 ? 12.364 8.391 -12.285 1.00 67.44 117 THR A CA 1
ATOM 897 C C . THR A 1 117 ? 12.466 8.269 -10.762 1.00 67.44 117 THR A C 1
ATOM 899 O O . THR A 1 117 ? 11.890 7.354 -10.182 1.00 67.44 117 THR A O 1
ATOM 902 N N . ASP A 1 118 ? 13.089 9.249 -10.101 1.00 66.38 118 ASP A N 1
ATOM 903 C CA . ASP A 1 118 ? 13.237 9.279 -8.639 1.00 66.38 118 ASP A CA 1
ATOM 904 C C . ASP A 1 118 ? 11.974 9.738 -7.890 1.00 66.38 118 ASP A C 1
ATOM 906 O O . ASP A 1 118 ? 11.871 9.573 -6.673 1.00 66.38 118 ASP A O 1
ATOM 910 N N . LEU A 1 119 ? 10.990 10.315 -8.593 1.00 65.19 119 LEU A N 1
ATOM 911 C CA . LEU A 1 119 ? 9.772 10.857 -7.989 1.00 65.19 119 LEU A CA 1
ATOM 912 C C . LEU A 1 119 ? 8.549 10.023 -8.384 1.00 65.19 119 LEU A C 1
ATOM 914 O O . LEU A 1 119 ? 7.6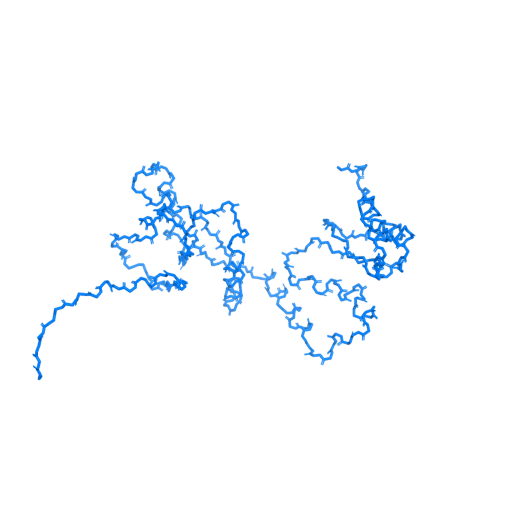88 10.460 -9.149 1.00 65.19 119 LEU A O 1
ATOM 918 N N . SER A 1 120 ? 8.469 8.813 -7.826 1.00 65.12 120 SER A N 1
ATOM 919 C CA . SER A 1 120 ? 7.384 7.853 -8.093 1.00 65.12 120 SER A CA 1
ATOM 920 C C . SER A 1 120 ? 5.968 8.423 -7.881 1.00 65.12 120 SER A C 1
ATOM 922 O O . SER A 1 120 ? 5.042 8.041 -8.599 1.00 65.12 120 SER A O 1
ATOM 924 N N . ASP A 1 121 ? 5.805 9.402 -6.983 1.00 77.38 121 ASP A N 1
ATOM 925 C CA . ASP A 1 121 ? 4.522 10.062 -6.703 1.00 77.38 121 ASP A CA 1
ATOM 926 C C . ASP A 1 121 ? 3.931 10.781 -7.925 1.00 77.38 121 ASP A C 1
ATOM 928 O O . ASP A 1 121 ? 2.710 10.803 -8.098 1.00 77.38 121 ASP A O 1
ATOM 932 N N . ALA A 1 122 ? 4.774 11.311 -8.822 1.00 80.31 122 ALA A N 1
ATOM 933 C CA . ALA A 1 122 ? 4.319 11.982 -10.043 1.00 80.31 122 ALA A CA 1
ATOM 934 C C . ALA A 1 122 ? 3.589 11.028 -11.006 1.00 80.31 122 ALA A C 1
ATOM 936 O O . ALA A 1 122 ? 2.803 11.470 -11.847 1.00 80.31 122 ALA A O 1
ATOM 937 N N . TYR A 1 123 ? 3.830 9.723 -10.869 1.00 85.00 123 TYR A N 1
ATOM 938 C CA . TYR A 1 123 ? 3.281 8.678 -11.727 1.00 85.00 123 TYR A CA 1
ATOM 939 C C . TYR A 1 123 ? 2.331 7.738 -10.984 1.00 85.00 123 TYR A C 1
ATOM 941 O O . TYR A 1 123 ? 1.916 6.727 -11.547 1.00 85.00 123 TYR A O 1
ATOM 949 N N . LEU A 1 124 ? 1.933 8.061 -9.747 1.00 88.44 124 LEU A N 1
ATOM 950 C CA . LEU A 1 124 ? 1.133 7.162 -8.915 1.00 88.44 124 LEU A CA 1
ATOM 951 C C . LEU A 1 124 ? -0.174 6.730 -9.598 1.00 88.44 124 LEU A C 1
ATOM 953 O O . LEU A 1 124 ? -0.510 5.549 -9.586 1.00 88.44 124 LEU A O 1
ATOM 957 N N . SER A 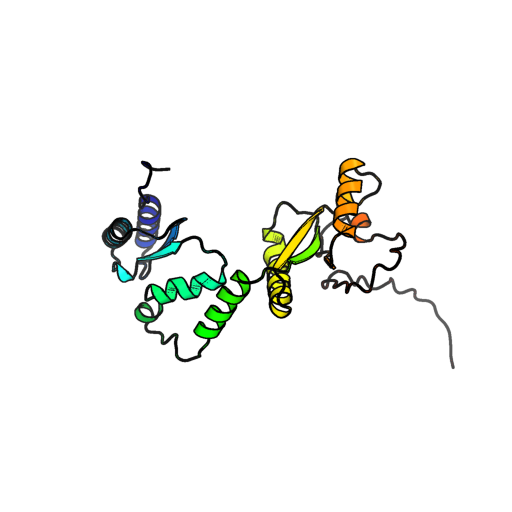1 125 ? -0.888 7.654 -10.245 1.00 89.94 125 SER A N 1
ATOM 958 C CA . SER A 1 125 ? -2.129 7.338 -10.970 1.00 89.94 125 SER A CA 1
ATOM 959 C C . SER A 1 125 ? -1.899 6.378 -12.143 1.00 89.94 125 SER A C 1
ATOM 961 O O . SER A 1 125 ? -2.690 5.459 -12.363 1.00 89.94 125 SER A O 1
ATOM 963 N N . VAL A 1 126 ? -0.790 6.553 -12.862 1.00 90.69 126 VAL A N 1
ATOM 964 C CA . VAL A 1 126 ? -0.380 5.700 -13.982 1.00 90.69 126 VAL A CA 1
ATOM 965 C C . VAL A 1 126 ? -0.009 4.307 -13.482 1.00 90.69 126 VAL A C 1
ATOM 967 O O . VAL A 1 126 ? -0.535 3.317 -13.984 1.00 90.69 126 VAL A O 1
ATOM 970 N N . ILE A 1 127 ? 0.824 4.231 -12.442 1.00 91.94 127 ILE A N 1
ATOM 971 C CA . ILE A 1 127 ? 1.246 2.970 -11.821 1.00 91.94 127 ILE A CA 1
ATOM 972 C C . ILE A 1 127 ? 0.030 2.198 -11.307 1.00 91.94 127 ILE A C 1
ATOM 974 O O . ILE A 1 127 ? -0.063 0.994 -11.524 1.00 91.94 127 ILE A O 1
ATOM 978 N N . LYS A 1 128 ? -0.936 2.870 -10.667 1.00 93.62 128 LYS A N 1
ATOM 979 C CA . LYS A 1 128 ? -2.151 2.209 -10.169 1.00 93.62 128 LYS A CA 1
ATOM 980 C C . LYS A 1 128 ? -3.062 1.715 -11.287 1.00 93.62 128 LYS A C 1
ATOM 982 O O . LYS A 1 128 ? -3.588 0.612 -11.178 1.00 93.62 128 LYS A O 1
ATOM 987 N N . SER A 1 129 ? -3.180 2.470 -12.376 1.00 94.81 129 SER A N 1
ATOM 988 C CA . SER A 1 129 ? -3.939 2.035 -13.555 1.00 94.81 129 SER A CA 1
ATOM 989 C C . SER A 1 129 ? -3.302 0.802 -14.206 1.00 94.81 129 SER A C 1
ATOM 991 O O . SER A 1 129 ? -3.996 -0.170 -14.497 1.00 94.81 129 SER A O 1
ATOM 993 N N . LEU A 1 130 ? -1.973 0.802 -14.370 1.00 95.19 130 LEU A N 1
ATOM 994 C CA . LEU A 1 130 ? -1.229 -0.364 -14.853 1.00 95.19 130 LEU A CA 1
ATOM 995 C C . LEU A 1 130 ? -1.359 -1.552 -13.900 1.00 95.19 130 LEU A C 1
ATOM 997 O O . LEU A 1 130 ? -1.500 -2.680 -14.355 1.00 95.19 130 LEU A O 1
ATOM 1001 N N . GLN A 1 131 ? -1.338 -1.310 -12.588 1.00 95.69 131 GLN A N 1
ATOM 1002 C CA . GLN A 1 131 ? -1.487 -2.361 -11.588 1.00 95.69 131 GLN A CA 1
ATOM 1003 C C . GLN A 1 131 ? -2.853 -3.043 -11.722 1.00 95.69 131 GLN A C 1
ATOM 1005 O O . GLN A 1 131 ? -2.912 -4.266 -11.723 1.00 95.69 131 GLN A O 1
ATOM 1010 N N . HIS A 1 132 ? -3.935 -2.278 -11.900 1.00 95.88 132 HIS A N 1
ATOM 1011 C CA . HIS A 1 132 ? -5.270 -2.836 -12.153 1.00 95.88 132 HIS A CA 1
ATOM 1012 C C . HIS A 1 132 ? -5.337 -3.616 -13.465 1.00 95.88 132 HIS A C 1
ATOM 1014 O O . HIS A 1 132 ? -5.899 -4.708 -13.494 1.00 95.88 132 HIS A O 1
ATOM 1020 N N . ALA A 1 133 ? -4.734 -3.092 -14.535 1.00 96.25 133 ALA A N 1
ATOM 1021 C CA . ALA A 1 133 ? -4.684 -3.786 -15.819 1.00 96.25 133 ALA A CA 1
ATOM 1022 C C . ALA A 1 133 ? -3.899 -5.105 -15.731 1.00 96.25 133 ALA A C 1
ATOM 1024 O O . ALA A 1 133 ? -4.354 -6.117 -16.253 1.00 96.25 133 ALA A O 1
ATOM 1025 N N . ALA A 1 134 ? -2.758 -5.111 -15.037 1.00 96.75 134 ALA A N 1
ATOM 1026 C CA . ALA A 1 134 ? -1.934 -6.299 -14.827 1.00 96.75 134 ALA A CA 1
ATOM 1027 C C . ALA A 1 134 ? -2.656 -7.345 -13.962 1.00 96.75 134 ALA A C 1
ATOM 1029 O O . ALA A 1 134 ? -2.670 -8.523 -14.311 1.00 96.75 134 ALA A O 1
ATOM 1030 N N . MET A 1 135 ? -3.335 -6.909 -12.894 1.00 96.00 135 MET A N 1
ATOM 1031 C CA . MET A 1 135 ? -4.181 -7.783 -12.075 1.00 96.00 135 MET A CA 1
ATOM 1032 C C . MET A 1 135 ? -5.281 -8.452 -12.908 1.00 96.00 135 MET A C 1
ATOM 1034 O O . MET A 1 135 ? -5.515 -9.644 -12.750 1.00 96.00 135 MET A O 1
ATOM 1038 N N . ALA A 1 136 ? -5.912 -7.729 -13.840 1.00 96.38 136 ALA A N 1
ATOM 1039 C CA . ALA A 1 136 ? -6.970 -8.274 -14.697 1.00 96.38 136 ALA A CA 1
ATOM 1040 C C . ALA A 1 136 ? -6.502 -9.381 -15.665 1.00 96.38 136 ALA A C 1
ATOM 1042 O O . ALA A 1 136 ? -7.338 -10.094 -16.217 1.00 96.38 136 ALA A O 1
ATOM 1043 N N . VAL A 1 137 ? -5.189 -9.522 -15.877 1.00 96.56 137 VAL A N 1
ATOM 1044 C CA . VAL A 1 137 ? -4.576 -10.572 -16.711 1.00 96.56 137 VAL A CA 1
ATOM 1045 C C . VAL A 1 137 ? -3.664 -11.510 -15.909 1.00 96.56 137 VAL A C 1
ATOM 1047 O O . VAL A 1 137 ? -2.808 -12.179 -16.489 1.00 96.56 137 VAL A O 1
ATOM 1050 N N . ASP A 1 138 ? -3.832 -11.543 -14.583 1.00 97.25 138 ASP A N 1
ATOM 1051 C CA . ASP A 1 138 ? -3.077 -12.385 -13.647 1.00 97.25 138 ASP A CA 1
ATOM 1052 C C . ASP A 1 138 ? -1.551 -12.185 -13.710 1.00 97.25 138 ASP A C 1
ATOM 1054 O O . ASP A 1 138 ? -0.769 -13.134 -13.617 1.00 97.25 138 ASP A O 1
ATOM 1058 N N . ARG A 1 139 ? -1.108 -10.927 -13.848 1.00 97.75 139 ARG A N 1
ATOM 1059 C CA . ARG A 1 139 ? 0.315 -10.555 -13.882 1.00 97.75 139 ARG A CA 1
ATOM 1060 C C . ARG A 1 139 ? 0.705 -9.618 -12.752 1.00 97.75 139 ARG A C 1
ATOM 1062 O O . ARG A 1 139 ? 0.030 -8.630 -12.466 1.00 97.75 139 ARG A O 1
ATOM 1069 N N . LYS A 1 140 ? 1.873 -9.868 -12.168 1.00 97.06 140 LYS A N 1
ATOM 1070 C CA . LYS A 1 140 ? 2.532 -8.961 -11.232 1.00 97.06 140 LYS A CA 1
ATOM 1071 C C . LYS A 1 140 ? 3.261 -7.867 -12.014 1.00 97.06 140 LYS A C 1
ATOM 1073 O O . LYS A 1 140 ? 4.221 -8.134 -12.730 1.00 97.06 140 LYS A O 1
ATOM 1078 N N . LEU A 1 141 ? 2.807 -6.627 -11.865 1.00 96.50 141 LEU A N 1
ATOM 1079 C CA . LEU A 1 141 ? 3.431 -5.471 -12.504 1.00 96.50 141 LEU A CA 1
ATOM 1080 C C . LEU A 1 141 ? 4.840 -5.224 -11.948 1.00 96.50 141 LEU A C 1
ATOM 1082 O O . LEU A 1 141 ? 5.003 -5.003 -10.744 1.00 96.50 141 LEU A O 1
ATOM 1086 N N . VAL A 1 142 ? 5.824 -5.164 -12.842 1.00 95.62 142 VAL A N 1
ATOM 1087 C CA . VAL A 1 142 ? 7.177 -4.676 -12.570 1.00 95.62 142 VAL A CA 1
ATOM 1088 C C . VAL A 1 142 ? 7.418 -3.446 -13.437 1.00 95.62 142 VAL A C 1
ATOM 1090 O O . VAL A 1 142 ? 7.185 -3.466 -14.644 1.00 95.62 142 VAL A O 1
ATOM 1093 N N . ILE A 1 143 ? 7.838 -2.351 -12.806 1.00 93.31 143 ILE A N 1
ATOM 1094 C CA . ILE A 1 143 ? 8.149 -1.100 -13.496 1.00 93.31 143 ILE A CA 1
ATOM 1095 C C . ILE A 1 143 ? 9.658 -0.973 -13.629 1.00 93.31 143 ILE A C 1
ATOM 1097 O O . ILE A 1 143 ? 10.359 -0.840 -12.623 1.00 93.31 143 ILE A O 1
ATOM 1101 N N . ASP A 1 144 ? 10.122 -0.933 -14.871 1.00 91.88 144 ASP A N 1
ATOM 1102 C CA . ASP A 1 144 ? 11.508 -0.639 -15.206 1.00 91.88 144 ASP A CA 1
ATOM 1103 C C . ASP A 1 144 ? 11.624 0.858 -15.517 1.00 91.88 144 ASP A C 1
ATOM 1105 O O . ASP A 1 144 ? 11.118 1.355 -16.524 1.00 91.88 144 ASP A O 1
ATOM 1109 N N . TRP A 1 145 ? 12.233 1.611 -14.606 1.00 90.69 145 TRP A N 1
ATOM 1110 C CA . TRP A 1 145 ? 12.365 3.060 -14.740 1.00 90.69 145 TRP A CA 1
ATOM 1111 C C . TRP A 1 145 ? 13.504 3.418 -15.685 1.00 90.69 145 TRP A C 1
ATOM 1113 O O . TRP A 1 145 ? 14.643 3.009 -15.470 1.00 90.69 145 TRP A O 1
ATOM 1123 N N . ILE A 1 146 ? 13.201 4.218 -16.706 1.00 89.06 146 ILE A N 1
ATOM 1124 C CA . ILE A 1 146 ? 14.184 4.681 -17.684 1.00 89.06 146 ILE A CA 1
ATOM 1125 C C . ILE A 1 146 ? 14.122 6.203 -17.749 1.00 89.06 146 ILE A C 1
ATOM 1127 O O . ILE A 1 146 ? 13.061 6.786 -17.997 1.00 89.06 146 ILE A O 1
ATOM 1131 N N . GLU A 1 147 ? 15.260 6.858 -17.524 1.00 87.94 147 GLU A N 1
ATOM 1132 C CA . GLU A 1 147 ? 15.354 8.299 -17.718 1.00 87.94 147 GLU A CA 1
ATOM 1133 C C . GLU A 1 147 ? 15.407 8.606 -19.217 1.00 87.94 147 GLU A C 1
ATOM 1135 O O . GLU A 1 147 ? 16.213 8.047 -19.957 1.00 87.94 147 GLU A O 1
ATOM 1140 N N . ALA A 1 148 ? 14.528 9.491 -19.686 1.00 86.12 148 ALA A N 1
ATOM 1141 C CA . ALA A 1 148 ? 14.425 9.812 -21.108 1.00 86.12 148 ALA A CA 1
ATOM 1142 C C . ALA A 1 148 ? 15.723 10.407 -21.688 1.00 86.12 148 ALA A C 1
ATOM 1144 O O . ALA A 1 148 ? 15.997 10.208 -22.867 1.00 86.12 148 ALA A O 1
ATOM 1145 N N . SER A 1 149 ? 16.507 11.114 -20.868 1.00 84.12 149 SER A N 1
ATOM 1146 C CA . SER A 1 149 ? 17.825 11.670 -21.218 1.00 84.12 149 SER A CA 1
ATOM 1147 C C . SER A 1 149 ? 18.848 10.580 -21.542 1.00 84.12 149 SER A C 1
ATOM 1149 O O . SER A 1 149 ? 19.652 10.754 -22.449 1.00 84.12 149 SER A O 1
ATOM 1151 N N . HIS A 1 150 ? 18.778 9.426 -20.870 1.00 86.69 150 HIS A N 1
ATOM 1152 C CA . HIS A 1 150 ? 19.702 8.315 -21.104 1.00 86.69 150 HIS A CA 1
ATOM 1153 C C . HIS A 1 150 ? 19.496 7.677 -22.484 1.00 86.69 150 HIS A C 1
ATOM 1155 O O . HIS A 1 150 ? 20.376 6.989 -22.978 1.00 86.69 150 HIS A O 1
ATOM 1161 N N . LEU A 1 151 ? 18.355 7.911 -23.137 1.00 85.31 151 LEU A N 1
ATOM 11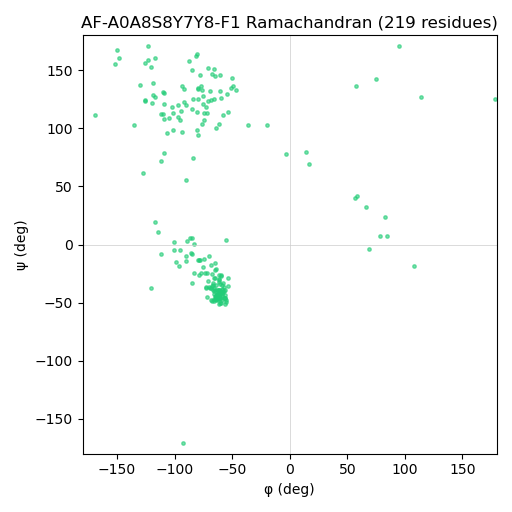62 C CA . LEU A 1 151 ? 18.086 7.411 -24.487 1.00 85.31 151 LEU A CA 1
ATOM 1163 C C . LEU A 1 151 ? 18.614 8.339 -25.597 1.00 85.31 151 LEU A C 1
ATOM 1165 O O . LEU A 1 151 ? 18.550 7.959 -26.765 1.00 85.31 151 LEU A O 1
ATOM 1169 N N . GLU A 1 152 ? 19.118 9.533 -25.263 1.00 83.69 152 GLU A N 1
ATOM 1170 C CA . GLU A 1 152 ? 19.693 10.486 -26.226 1.00 83.69 152 GLU A CA 1
ATOM 1171 C C . GLU A 1 152 ? 21.125 10.072 -26.626 1.00 83.69 152 GLU A C 1
ATOM 1173 O O . GLU A 1 152 ? 21.859 9.503 -25.817 1.00 83.69 152 GLU A O 1
ATOM 1178 N N . GLU A 1 153 ? 21.520 10.328 -27.881 1.00 77.81 153 GLU A N 1
ATOM 1179 C CA . GLU A 1 153 ? 22.815 9.890 -28.448 1.00 77.81 153 GLU A CA 1
ATOM 1180 C C . GLU A 1 153 ? 24.026 10.553 -27.773 1.00 77.81 153 GLU A C 1
ATOM 1182 O O . GLU A 1 153 ? 25.093 9.949 -27.682 1.00 77.81 153 GLU A O 1
ATOM 1187 N N . ASP A 1 154 ? 23.843 11.772 -27.263 1.00 78.19 154 ASP A N 1
ATOM 1188 C CA . ASP A 1 154 ? 24.896 12.569 -26.628 1.00 78.19 154 ASP A CA 1
ATOM 1189 C C . ASP A 1 154 ? 25.127 12.204 -25.146 1.00 78.19 154 ASP A C 1
ATOM 1191 O O . ASP A 1 154 ? 25.957 12.822 -24.470 1.00 78.19 154 ASP A O 1
ATOM 1195 N N . TRP A 1 155 ? 24.389 11.225 -24.608 1.00 78.38 155 TRP A N 1
ATOM 1196 C CA . TRP A 1 155 ? 24.511 10.811 -23.211 1.00 78.38 155 TRP A CA 1
ATOM 1197 C C . TRP A 1 155 ? 25.701 9.866 -22.973 1.00 78.38 155 TRP A C 1
ATOM 1199 O O . TRP A 1 155 ? 26.267 9.279 -23.895 1.00 78.38 155 TRP A O 1
ATOM 1209 N N . ALA A 1 156 ? 26.100 9.705 -21.707 1.00 79.25 156 ALA A N 1
ATOM 1210 C CA . ALA A 1 156 ? 27.180 8.798 -21.327 1.00 79.25 156 ALA A CA 1
ATOM 1211 C C . ALA A 1 156 ? 26.914 7.369 -21.840 1.00 79.25 156 ALA A C 1
ATOM 1213 O O . ALA A 1 156 ? 25.843 6.808 -21.606 1.00 79.25 156 ALA A O 1
ATOM 1214 N N . ALA A 1 157 ? 27.905 6.776 -22.517 1.00 76.00 157 ALA A N 1
ATOM 1215 C CA . ALA A 1 157 ? 27.745 5.519 -23.253 1.00 76.00 157 ALA A CA 1
ATOM 1216 C C . ALA A 1 157 ? 27.239 4.348 -22.387 1.00 76.00 157 ALA A C 1
ATOM 1218 O O . ALA A 1 157 ? 26.435 3.548 -22.858 1.00 76.00 157 ALA A O 1
ATOM 1219 N N . GLU A 1 158 ? 27.671 4.268 -21.125 1.00 81.38 158 GLU A N 1
ATOM 1220 C CA . GLU A 1 158 ? 27.271 3.201 -20.195 1.00 81.38 158 GLU A CA 1
ATOM 1221 C C . GLU A 1 158 ? 25.785 3.298 -19.807 1.00 81.38 158 GLU A C 1
ATOM 1223 O O . GLU A 1 158 ? 25.048 2.316 -19.913 1.00 81.38 158 GLU A O 1
ATOM 1228 N N . ASP A 1 159 ? 25.319 4.492 -19.427 1.00 83.94 159 ASP A N 1
ATOM 1229 C CA . ASP A 1 159 ? 23.914 4.741 -19.078 1.00 83.94 159 ASP A CA 1
ATOM 1230 C C . ASP A 1 159 ? 22.995 4.592 -20.297 1.00 83.94 159 ASP A C 1
ATOM 1232 O O . ASP A 1 159 ? 21.872 4.094 -20.181 1.00 83.94 159 ASP A O 1
ATOM 1236 N N . HIS A 1 160 ? 23.491 4.976 -21.476 1.00 86.31 160 HIS A N 1
ATOM 1237 C CA . HIS A 1 160 ? 22.777 4.834 -22.737 1.00 86.31 160 HIS A CA 1
ATOM 1238 C C . HIS A 1 160 ? 22.571 3.366 -23.119 1.00 86.31 160 HIS A C 1
ATOM 1240 O O . HIS A 1 160 ? 21.449 2.943 -23.415 1.00 86.31 160 HIS A O 1
ATOM 1246 N N . GLU A 1 161 ? 23.629 2.554 -23.065 1.00 87.88 161 GLU A N 1
ATOM 1247 C CA . GLU A 1 161 ? 23.523 1.123 -23.349 1.00 87.88 161 GLU A CA 1
ATOM 1248 C C . GLU A 1 161 ? 22.594 0.423 -22.347 1.00 87.88 161 GLU A C 1
ATOM 1250 O O . GLU A 1 161 ? 21.725 -0.355 -22.756 1.00 87.88 161 GLU A O 1
ATOM 1255 N N . ALA A 1 162 ? 22.712 0.745 -21.053 1.00 88.81 162 ALA A N 1
ATOM 1256 C CA . ALA A 1 162 ? 21.863 0.186 -20.005 1.00 88.81 162 ALA A CA 1
ATOM 1257 C C . ALA A 1 162 ? 20.378 0.545 -20.198 1.00 88.81 162 ALA A C 1
ATOM 1259 O O . ALA A 1 162 ? 19.515 -0.333 -20.100 1.00 88.81 162 ALA A O 1
ATOM 1260 N N . ALA A 1 163 ? 20.075 1.805 -20.531 1.00 88.75 163 ALA A N 1
ATOM 1261 C CA . ALA A 1 163 ? 18.714 2.263 -20.806 1.00 88.75 163 ALA A CA 1
ATOM 1262 C C . ALA A 1 163 ? 18.098 1.529 -22.007 1.00 88.75 163 ALA A C 1
ATOM 1264 O O . ALA A 1 163 ? 16.979 1.015 -21.921 1.00 88.75 163 ALA A O 1
ATOM 1265 N N . TRP A 1 164 ? 18.842 1.398 -23.109 1.00 90.69 164 TRP A N 1
ATOM 1266 C CA . TRP A 1 164 ? 18.382 0.649 -24.281 1.00 90.69 164 TRP A CA 1
ATOM 1267 C C . TRP A 1 164 ? 18.255 -0.855 -24.024 1.00 90.69 164 TRP A C 1
ATOM 1269 O O . TRP A 1 164 ? 17.341 -1.489 -24.556 1.00 90.69 164 TRP A O 1
ATOM 1279 N N . ALA A 1 165 ? 19.141 -1.445 -23.221 1.00 91.88 165 ALA A N 1
ATOM 1280 C CA . ALA A 1 165 ? 19.048 -2.849 -22.831 1.00 91.88 165 ALA A CA 1
ATOM 1281 C C . ALA A 1 165 ? 17.787 -3.118 -21.993 1.00 91.88 165 ALA A C 1
ATOM 1283 O O . ALA A 1 165 ? 17.065 -4.078 -22.275 1.00 91.88 165 ALA A O 1
ATOM 1284 N N . ALA A 1 166 ? 17.483 -2.248 -21.023 1.00 90.06 166 ALA A N 1
ATOM 1285 C CA . ALA A 1 166 ? 16.254 -2.320 -20.235 1.00 90.06 166 ALA A CA 1
ATOM 1286 C C . ALA A 1 166 ? 15.007 -2.164 -21.120 1.00 90.06 166 ALA A C 1
ATOM 1288 O O . ALA A 1 166 ? 14.091 -2.983 -21.045 1.00 90.06 166 ALA A O 1
ATOM 1289 N N . LEU A 1 167 ? 15.011 -1.183 -22.031 1.00 92.88 167 LEU A N 1
ATOM 1290 C CA . LEU A 1 167 ? 13.900 -0.938 -22.955 1.00 92.88 167 LEU A CA 1
ATOM 1291 C C . LEU A 1 167 ? 13.612 -2.147 -23.859 1.00 92.88 167 LEU A C 1
ATOM 1293 O O . LEU A 1 167 ? 12.454 -2.479 -24.091 1.00 92.88 167 LEU A O 1
ATOM 1297 N N . ARG A 1 168 ? 14.656 -2.827 -24.356 1.00 92.94 168 ARG A N 1
ATOM 1298 C CA . ARG A 1 168 ? 14.521 -4.024 -25.209 1.00 92.94 168 ARG A CA 1
ATOM 1299 C C . ARG A 1 168 ? 14.048 -5.265 -24.451 1.00 92.94 168 ARG A C 1
ATOM 1301 O O . ARG A 1 168 ? 13.526 -6.179 -25.083 1.00 92.94 168 ARG A O 1
ATOM 1308 N N . LYS A 1 169 ? 14.281 -5.326 -23.138 1.00 93.94 169 LYS A N 1
ATOM 1309 C CA . LYS A 1 169 ? 13.874 -6.452 -22.287 1.00 93.94 169 LYS A CA 1
ATOM 1310 C C . LYS A 1 169 ? 12.410 -6.349 -21.843 1.00 93.94 169 LYS A C 1
ATOM 1312 O O . LYS A 1 169 ? 11.823 -7.375 -21.517 1.00 93.94 169 LYS A O 1
ATOM 1317 N N . ALA A 1 170 ? 11.845 -5.144 -21.812 1.00 94.56 170 ALA A N 1
ATOM 1318 C CA . ALA A 1 170 ? 10.485 -4.917 -21.343 1.00 94.56 170 ALA A CA 1
ATOM 1319 C C . ALA A 1 170 ? 9.419 -5.530 -22.270 1.00 94.56 170 ALA A C 1
ATOM 1321 O O . ALA A 1 170 ? 9.558 -5.530 -23.494 1.00 94.56 170 ALA A O 1
ATOM 1322 N N . ASP A 1 171 ? 8.318 -5.990 -21.674 1.00 95.31 171 ASP A N 1
ATOM 1323 C CA . ASP A 1 171 ? 7.146 -6.522 -22.382 1.00 95.31 171 ASP A CA 1
ATOM 1324 C C . ASP A 1 171 ? 6.280 -5.399 -22.979 1.00 95.31 171 ASP A C 1
ATOM 1326 O O . ASP A 1 171 ? 5.551 -5.596 -23.955 1.00 95.31 171 ASP A O 1
ATOM 1330 N N . GLY A 1 172 ? 6.366 -4.200 -22.400 1.00 93.06 172 GLY A N 1
ATOM 1331 C CA . GLY A 1 172 ? 5.686 -3.004 -22.879 1.00 93.06 172 GLY A CA 1
ATOM 1332 C C . GLY A 1 172 ? 6.441 -1.731 -22.518 1.00 93.06 172 GLY A C 1
ATOM 1333 O O . GLY A 1 172 ? 7.192 -1.684 -21.547 1.00 93.06 172 GLY A O 1
ATOM 1334 N N . VAL A 1 173 ? 6.222 -0.675 -23.300 1.00 92.75 173 VAL A N 1
ATOM 1335 C CA . VAL A 1 173 ? 6.815 0.646 -23.067 1.00 92.75 173 VAL A CA 1
ATOM 1336 C C . VAL A 1 173 ? 5.701 1.656 -22.844 1.00 92.75 173 VAL A C 1
ATOM 1338 O O . VAL A 1 173 ? 4.784 1.773 -23.660 1.00 92.75 173 VAL A O 1
ATOM 1341 N N . LEU A 1 174 ? 5.801 2.416 -21.756 1.00 90.00 174 LEU A N 1
ATOM 1342 C CA . LEU A 1 174 ? 4.917 3.530 -21.459 1.00 90.00 174 LEU A CA 1
ATOM 1343 C C . LEU A 1 174 ? 5.714 4.829 -21.358 1.00 90.00 174 LEU A C 1
ATOM 1345 O O . LEU A 1 174 ? 6.592 4.991 -20.511 1.00 90.00 174 LEU A O 1
ATOM 1349 N N . VAL A 1 175 ? 5.343 5.793 -22.197 1.00 88.81 175 VAL A N 1
ATOM 1350 C CA . VAL A 1 175 ? 5.913 7.140 -22.177 1.00 88.81 175 VAL A CA 1
ATOM 1351 C C . VAL A 1 175 ? 4.872 8.101 -21.599 1.00 88.81 175 VAL A C 1
ATOM 1353 O O . VAL A 1 175 ? 3.991 8.564 -22.329 1.00 88.81 175 VAL A O 1
ATOM 1356 N N . PRO A 1 176 ? 4.912 8.410 -20.291 1.00 82.12 176 PRO A N 1
ATOM 1357 C CA . PRO A 1 176 ? 4.001 9.386 -19.721 1.00 82.12 176 PRO A CA 1
ATOM 1358 C C . PRO A 1 176 ? 4.270 10.787 -20.287 1.00 82.12 176 PRO A C 1
ATOM 1360 O O . PRO A 1 176 ? 5.402 11.154 -20.645 1.00 82.12 176 PRO A O 1
ATOM 1363 N N . GLY A 1 177 ? 3.210 11.598 -20.335 1.00 71.31 177 GLY A N 1
ATOM 1364 C CA . GLY A 1 177 ? 3.297 13.004 -20.723 1.00 71.31 177 GLY A CA 1
ATOM 1365 C C . GLY A 1 177 ? 4.384 13.731 -19.925 1.00 71.31 177 GLY A C 1
ATOM 1366 O O . GLY A 1 177 ? 4.521 13.544 -18.718 1.00 71.31 177 GLY A O 1
ATOM 1367 N N . GLY A 1 178 ? 5.204 14.524 -20.615 1.00 61.28 178 GLY A N 1
ATOM 1368 C CA . GLY A 1 178 ? 6.241 15.357 -20.005 1.00 61.28 178 GLY A CA 1
ATOM 1369 C C . GLY A 1 178 ? 6.016 16.826 -20.333 1.00 61.28 178 GLY A C 1
ATOM 1370 O O . GLY A 1 178 ? 5.429 17.147 -21.363 1.00 61.28 178 GLY A O 1
ATOM 1371 N N . PHE A 1 179 ? 6.490 17.707 -19.455 1.00 49.97 179 PHE A N 1
ATOM 1372 C CA . PHE A 1 179 ? 6.475 19.152 -19.661 1.00 49.97 179 PHE A CA 1
ATOM 1373 C C . PHE A 1 179 ? 7.911 19.660 -19.900 1.00 49.97 179 PHE A C 1
ATOM 1375 O O . PHE A 1 179 ? 8.823 19.339 -19.128 1.00 49.97 179 PHE A O 1
ATOM 1382 N N . GLY A 1 180 ? 8.103 20.459 -20.956 1.00 51.91 180 GLY A N 1
ATOM 1383 C CA . GLY A 1 180 ? 9.388 21.054 -21.361 1.00 51.91 180 GLY A CA 1
ATOM 1384 C C . GLY A 1 180 ? 10.172 20.266 -22.422 1.00 51.91 180 GLY A C 1
ATOM 1385 O O . GLY A 1 180 ? 9.823 19.135 -22.746 1.00 51.91 180 GLY A O 1
ATOM 1386 N N . ASP A 1 181 ? 11.243 20.877 -22.941 1.00 56.12 181 ASP A N 1
ATOM 1387 C CA . ASP A 1 181 ? 11.956 20.417 -24.151 1.00 56.12 181 ASP A CA 1
ATOM 1388 C C . ASP A 1 181 ? 13.019 19.324 -23.912 1.00 56.12 181 ASP A C 1
ATOM 1390 O O . ASP A 1 181 ? 13.551 18.757 -24.860 1.00 56.12 181 ASP A O 1
ATOM 1394 N N . ARG A 1 182 ? 13.337 18.995 -22.652 1.00 54.00 182 ARG A N 1
ATOM 1395 C CA . ARG A 1 182 ? 14.348 17.969 -22.312 1.00 54.00 182 ARG A CA 1
ATOM 1396 C C . ARG A 1 182 ? 13.779 16.552 -22.424 1.00 54.00 182 ARG A C 1
ATOM 1398 O O . ARG A 1 182 ? 12.707 16.304 -21.864 1.00 54.00 182 ARG A O 1
ATOM 1405 N N . GLY A 1 183 ? 14.509 15.623 -23.049 1.00 52.84 183 GLY A N 1
ATOM 1406 C CA . GLY A 1 183 ? 14.075 14.231 -23.217 1.00 52.84 183 GLY A CA 1
ATOM 1407 C C . GLY A 1 183 ? 13.057 14.033 -24.343 1.00 52.84 183 GLY A C 1
ATOM 1408 O O . GLY A 1 183 ? 12.464 12.962 -24.448 1.00 52.84 183 GLY A O 1
ATOM 1409 N N . VAL A 1 184 ? 12.777 15.063 -25.152 1.00 60.38 184 VAL A N 1
ATOM 1410 C CA . VAL A 1 184 ? 11.783 14.986 -26.237 1.00 60.38 184 VAL A CA 1
ATOM 1411 C C . VAL A 1 184 ? 12.276 14.083 -27.366 1.00 60.38 184 VAL A C 1
ATOM 1413 O O . VAL A 1 184 ? 11.475 13.334 -27.927 1.00 60.38 184 VAL A O 1
ATOM 1416 N N . GLU A 1 185 ? 13.576 14.104 -27.660 1.00 59.47 185 GLU A N 1
ATOM 1417 C CA . GLU A 1 185 ? 14.185 13.263 -28.695 1.00 59.47 185 GLU A CA 1
ATOM 1418 C C . GLU A 1 185 ? 14.238 11.797 -28.257 1.00 59.47 185 GLU A C 1
ATOM 1420 O O . GLU A 1 185 ? 13.742 10.935 -28.985 1.00 59.47 185 GLU A O 1
ATOM 1425 N N . GLY A 1 186 ? 14.662 11.526 -27.015 1.00 55.69 186 GLY A N 1
ATOM 1426 C CA . GLY A 1 186 ? 14.603 10.186 -26.418 1.00 55.69 186 GLY A CA 1
ATOM 1427 C C . GLY A 1 186 ? 13.181 9.604 -26.357 1.00 55.69 186 GLY A C 1
ATOM 1428 O O . GLY A 1 186 ? 12.979 8.416 -26.597 1.00 55.69 186 GLY A O 1
ATOM 1429 N N . LYS A 1 187 ? 12.156 10.442 -26.128 1.00 55.56 187 LYS A N 1
ATOM 1430 C CA . LYS A 1 187 ? 10.737 10.031 -26.185 1.00 55.56 187 LYS A CA 1
ATOM 1431 C C . LYS A 1 187 ? 10.201 9.808 -27.602 1.00 55.56 187 LYS A C 1
ATOM 1433 O O . LYS A 1 187 ? 9.212 9.096 -27.758 1.00 55.56 187 LYS A O 1
ATOM 1438 N N . SER A 1 188 ? 10.802 10.438 -28.611 1.00 52.16 188 SER A N 1
ATOM 1439 C CA . SER A 1 188 ? 10.311 10.435 -29.998 1.00 52.16 188 SER A CA 1
ATOM 1440 C C . SER A 1 188 ? 11.040 9.447 -30.909 1.00 52.16 188 SER A C 1
ATOM 1442 O O . SER A 1 188 ? 10.718 9.427 -32.095 1.00 52.16 188 SER A O 1
ATOM 1444 N N . GLY A 1 189 ? 11.991 8.666 -30.370 1.00 44.50 189 GLY A N 1
ATOM 1445 C CA . GLY A 1 189 ? 12.807 7.633 -31.021 1.00 44.50 189 GLY A CA 1
ATOM 1446 C C . GLY A 1 189 ? 12.483 7.368 -32.491 1.00 44.50 189 GLY A C 1
ATOM 1447 O O . GLY A 1 189 ? 11.821 6.390 -32.835 1.00 44.50 189 GLY A O 1
ATOM 1448 N N . ARG A 1 190 ? 12.950 8.250 -33.379 1.00 33.00 190 ARG A N 1
ATOM 1449 C CA . ARG A 1 190 ? 12.754 8.142 -34.827 1.00 33.00 190 ARG A CA 1
ATOM 1450 C C . ARG A 1 190 ? 13.912 7.356 -35.437 1.00 33.00 190 ARG A C 1
ATOM 1452 O O . ARG A 1 190 ? 14.568 7.830 -36.350 1.00 33.00 190 ARG A O 1
ATOM 1459 N N . HIS A 1 191 ? 14.147 6.143 -34.952 1.00 32.78 191 HIS A N 1
ATOM 1460 C CA . HIS A 1 191 ? 15.018 5.183 -35.620 1.00 32.78 191 HIS A CA 1
ATOM 1461 C C . HIS A 1 191 ? 14.337 3.821 -35.605 1.00 32.78 191 HIS A C 1
ATOM 1463 O O . HIS A 1 191 ? 14.252 3.173 -34.570 1.00 32.78 191 HIS A O 1
ATOM 1469 N N . THR A 1 192 ? 13.786 3.462 -36.770 1.00 33.28 192 THR A N 1
ATOM 1470 C CA . THR A 1 192 ? 13.453 2.102 -37.229 1.00 33.28 192 THR A CA 1
ATOM 1471 C C . THR A 1 192 ? 13.477 1.042 -36.130 1.00 33.28 192 THR A C 1
ATOM 1473 O O . THR A 1 192 ? 14.435 0.279 -36.003 1.00 33.28 192 THR A O 1
ATOM 1476 N N . MET A 1 193 ? 12.403 0.989 -35.342 1.00 30.25 193 MET A N 1
ATOM 1477 C CA . MET A 1 193 ? 12.107 -0.160 -34.500 1.00 30.25 193 MET A CA 1
ATOM 1478 C C . MET A 1 193 ? 11.865 -1.324 -35.468 1.00 30.25 193 MET A C 1
ATOM 1480 O O . MET A 1 193 ? 10.835 -1.388 -36.135 1.00 30.25 193 MET A O 1
ATOM 1484 N N . HIS A 1 194 ? 12.867 -2.184 -35.644 1.00 28.55 194 HIS A N 1
ATOM 1485 C CA . HIS A 1 194 ? 12.687 -3.472 -36.303 1.00 28.55 194 HIS A CA 1
ATOM 1486 C C . HIS A 1 194 ? 11.619 -4.200 -35.487 1.00 28.55 194 HIS A C 1
ATOM 1488 O O . HIS A 1 194 ? 11.890 -4.480 -34.322 1.00 28.55 194 HIS A O 1
ATOM 1494 N N . GLU A 1 195 ? 10.422 -4.403 -36.056 1.00 27.00 195 GLU A N 1
ATOM 1495 C CA . GLU A 1 195 ? 9.243 -4.979 -35.389 1.00 27.00 195 GLU A CA 1
ATOM 1496 C C . GLU A 1 195 ? 9.635 -6.077 -34.385 1.00 27.00 195 GLU A C 1
ATOM 1498 O O . GLU A 1 195 ? 9.922 -7.211 -34.786 1.00 27.00 195 GLU A O 1
ATOM 1503 N N . PRO A 1 196 ? 9.641 -5.788 -33.071 1.00 31.67 196 PRO A N 1
ATOM 1504 C CA . PRO A 1 196 ? 9.599 -6.838 -32.083 1.00 31.67 196 PRO A CA 1
ATOM 1505 C C . PRO A 1 196 ? 8.137 -7.278 -31.999 1.00 31.67 196 PRO A C 1
ATOM 1507 O O . PRO A 1 196 ? 7.233 -6.445 -31.985 1.00 31.67 196 PRO A O 1
ATOM 1510 N N . LYS A 1 197 ? 7.914 -8.596 -32.001 1.00 31.72 197 LYS A N 1
ATOM 1511 C CA . LYS A 1 197 ? 6.614 -9.276 -31.860 1.00 31.72 197 LYS A CA 1
ATOM 1512 C C . LYS A 1 197 ? 5.532 -8.391 -31.220 1.00 31.72 197 LYS A C 1
ATOM 1514 O O . LYS A 1 197 ? 5.547 -8.228 -30.009 1.00 31.72 197 LYS A O 1
ATOM 1519 N N . ALA A 1 198 ? 4.626 -7.863 -32.048 1.00 30.92 198 ALA A N 1
ATOM 1520 C CA . ALA A 1 198 ? 3.347 -7.236 -31.699 1.00 30.92 198 ALA A CA 1
ATOM 1521 C C . ALA A 1 198 ? 3.191 -6.818 -30.216 1.00 30.92 198 ALA A C 1
ATOM 1523 O O . ALA A 1 198 ? 2.402 -7.416 -29.486 1.00 30.92 198 ALA A O 1
ATOM 1524 N N . SER A 1 199 ? 3.938 -5.804 -29.766 1.00 32.78 199 SER A N 1
ATOM 1525 C CA . SER A 1 199 ? 3.755 -5.208 -28.440 1.00 32.78 199 SER A CA 1
ATOM 1526 C C . SER A 1 199 ? 2.774 -4.025 -28.537 1.00 32.78 199 SER A C 1
ATOM 1528 O O . SER A 1 199 ? 2.987 -3.099 -29.325 1.00 32.78 199 SER A O 1
ATOM 1530 N N . PRO A 1 200 ? 1.652 -4.027 -27.793 1.00 34.62 200 PRO A N 1
ATOM 1531 C CA . PRO A 1 200 ? 0.695 -2.927 -27.840 1.00 34.62 200 PRO A CA 1
ATOM 1532 C C . PRO A 1 200 ? 1.276 -1.688 -27.142 1.00 34.62 200 PRO A C 1
ATOM 1534 O O . PRO A 1 200 ? 1.479 -1.672 -25.931 1.00 34.62 200 PRO A O 1
ATOM 1537 N N . THR A 1 201 ? 1.539 -0.626 -27.906 1.00 38.88 201 THR A N 1
ATOM 1538 C CA . THR A 1 201 ? 1.936 0.684 -27.364 1.00 38.88 201 THR A CA 1
ATOM 1539 C C . THR A 1 201 ? 0.684 1.482 -26.991 1.00 38.88 201 THR A C 1
ATOM 1541 O O . THR A 1 201 ? -0.110 1.828 -27.865 1.00 38.88 201 THR A O 1
ATOM 1544 N N . SER A 1 202 ? 0.487 1.807 -25.710 1.00 41.78 202 SER A N 1
ATOM 1545 C CA . SER A 1 202 ? -0.587 2.710 -25.271 1.00 41.78 202 SER A CA 1
ATOM 1546 C C . SER A 1 202 ? -0.026 4.106 -24.983 1.00 41.78 202 SER A C 1
ATOM 1548 O O . SER A 1 202 ? 0.735 4.283 -24.033 1.00 41.78 202 SER A O 1
ATOM 1550 N N . ALA A 1 203 ? -0.404 5.106 -25.781 1.00 36.78 203 ALA A N 1
ATOM 1551 C CA . ALA A 1 203 ? -0.066 6.510 -25.540 1.00 36.78 203 ALA A CA 1
ATOM 1552 C C . ALA A 1 203 ? -1.169 7.199 -24.715 1.00 36.78 203 ALA A C 1
ATOM 1554 O O . ALA A 1 203 ? -2.351 7.064 -25.031 1.00 36.78 203 ALA A O 1
ATOM 1555 N N . SER A 1 204 ? -0.804 7.962 -23.678 1.00 37.66 204 SER A N 1
ATOM 1556 C CA . SER A 1 204 ? -1.752 8.830 -22.964 1.00 37.66 204 SER A CA 1
ATOM 1557 C C . SER A 1 204 ? -1.855 10.215 -23.626 1.00 37.66 204 SER A C 1
ATOM 1559 O O . SER A 1 204 ? -0.977 10.628 -24.385 1.00 37.66 204 SER A O 1
ATOM 1561 N N . ALA A 1 205 ? -2.969 10.908 -23.365 1.00 33.81 205 ALA A N 1
ATOM 1562 C CA . ALA A 1 205 ? -3.640 11.926 -24.192 1.00 33.81 205 ALA A CA 1
ATOM 1563 C C . ALA A 1 205 ? -2.854 13.173 -24.674 1.00 33.81 205 ALA A C 1
ATOM 1565 O O . ALA A 1 205 ? -3.437 14.024 -25.341 1.00 33.81 205 ALA A O 1
ATOM 1566 N N . SER A 1 206 ? -1.554 13.301 -24.414 1.00 37.84 206 SER A N 1
ATOM 1567 C CA . SER A 1 206 ? -0.751 14.460 -24.842 1.00 37.84 206 SER A CA 1
ATOM 1568 C C . SER A 1 206 ? 0.096 14.207 -26.099 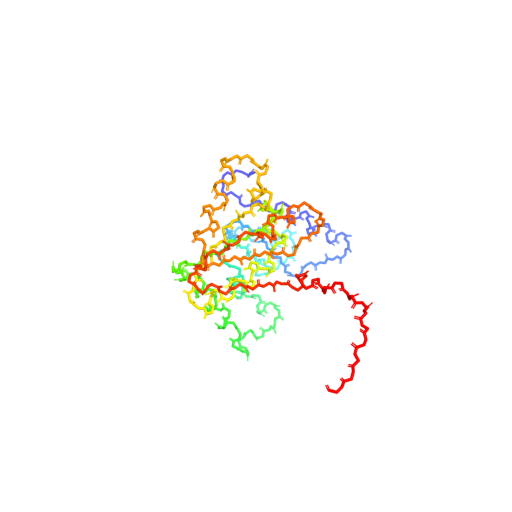1.00 37.84 206 SER A C 1
ATOM 1570 O O . SER A 1 206 ? 0.732 15.134 -26.597 1.00 37.84 206 SER A O 1
ATOM 1572 N N . GLY A 1 207 ? 0.118 12.973 -26.622 1.00 32.62 207 GLY A N 1
ATOM 1573 C CA . GLY A 1 207 ? 0.895 12.591 -27.814 1.00 32.62 207 GLY A CA 1
ATOM 1574 C C . GLY A 1 207 ? 0.286 13.004 -29.163 1.00 32.62 207 GLY A C 1
ATOM 1575 O O . GLY A 1 207 ? 0.984 13.004 -30.173 1.00 32.62 207 GLY A O 1
ATOM 1576 N N . CYS A 1 208 ? -0.986 13.412 -29.206 1.00 29.47 208 CYS A N 1
ATOM 1577 C CA . CYS A 1 208 ? -1.619 13.921 -30.426 1.00 29.47 208 CYS A CA 1
ATOM 1578 C C . CYS A 1 208 ? -1.320 15.416 -30.620 1.00 29.47 208 CYS A C 1
ATOM 1580 O O . CYS A 1 208 ? -2.192 16.267 -30.447 1.00 29.47 208 CYS A O 1
ATOM 1582 N N . LYS A 1 209 ? -0.091 15.761 -31.022 1.00 28.31 209 LYS A N 1
ATOM 1583 C CA . LYS A 1 209 ? 0.117 17.023 -31.747 1.00 28.31 209 LYS A CA 1
ATOM 1584 C C . LYS A 1 209 ? -0.418 16.827 -33.166 1.00 28.31 209 LYS A C 1
ATOM 1586 O O . LYS A 1 209 ? 0.175 16.102 -33.960 1.00 28.31 209 LYS A O 1
ATOM 1591 N N . LEU A 1 210 ? -1.563 17.450 -33.449 1.00 28.31 210 LEU A N 1
ATOM 1592 C CA . LEU A 1 210 ? -2.115 17.603 -34.798 1.00 28.31 210 LEU A CA 1
ATOM 1593 C C . LEU A 1 210 ? -1.002 18.066 -35.759 1.00 28.31 210 LEU A C 1
ATOM 1595 O O . LEU A 1 210 ? -0.264 18.992 -35.406 1.00 28.31 210 LEU A O 1
ATOM 1599 N N . PRO A 1 211 ? -0.856 17.456 -36.950 1.00 30.73 211 PRO A N 1
ATOM 1600 C CA . PRO A 1 211 ? 0.096 17.946 -37.938 1.00 30.73 211 PRO A CA 1
ATOM 1601 C C . PRO A 1 211 ? -0.275 19.383 -38.343 1.00 30.73 211 PRO A C 1
ATOM 1603 O O . PRO A 1 211 ? -1.465 19.714 -38.388 1.00 30.73 211 PRO A O 1
ATOM 1606 N N . PRO A 1 212 ? 0.708 20.255 -38.636 1.00 28.91 212 PRO A N 1
ATOM 1607 C CA . PRO A 1 212 ? 0.419 21.604 -39.097 1.00 28.91 212 PRO A CA 1
ATOM 1608 C C . PRO A 1 212 ? -0.394 21.530 -40.392 1.00 28.91 212 PRO A C 1
ATOM 1610 O O . PRO A 1 212 ? -0.017 20.857 -41.352 1.00 28.91 212 PRO A O 1
ATOM 1613 N N . SER A 1 213 ? -1.538 22.211 -40.392 1.00 31.69 213 SER A N 1
ATOM 1614 C CA . SER A 1 213 ? -2.400 22.367 -41.555 1.00 31.69 213 SER A CA 1
ATOM 1615 C C . SER A 1 213 ? -1.634 23.092 -42.661 1.00 31.69 213 SER A C 1
ATOM 1617 O O . SER A 1 213 ? -1.468 24.311 -42.600 1.00 31.69 213 SER A O 1
ATOM 1619 N N . ASN A 1 214 ? -1.183 22.360 -43.679 1.00 29.48 214 ASN A N 1
ATOM 1620 C CA . ASN A 1 214 ? -0.773 22.971 -44.937 1.00 29.48 214 ASN A CA 1
ATOM 1621 C C . ASN A 1 214 ? -2.033 23.348 -45.720 1.00 29.48 214 ASN A C 1
ATOM 1623 O O . ASN A 1 214 ? -2.722 22.502 -46.289 1.00 29.48 214 ASN A O 1
ATOM 1627 N N . SER A 1 215 ? -2.342 24.640 -45.721 1.00 34.66 215 SER A N 1
ATOM 1628 C CA . SER A 1 215 ? -3.318 25.262 -46.605 1.00 34.66 215 SER A CA 1
ATOM 1629 C C . SER A 1 215 ? -2.703 25.518 -47.985 1.00 34.66 215 SER A C 1
ATOM 1631 O O . SER A 1 215 ? -2.024 26.515 -48.202 1.00 34.66 215 SER A O 1
ATOM 1633 N N . ALA A 1 216 ? -2.979 24.623 -48.930 1.00 31.92 216 ALA A N 1
ATOM 1634 C CA . ALA A 1 216 ? -3.018 24.858 -50.380 1.00 31.92 216 ALA A CA 1
ATOM 1635 C C . ALA A 1 216 ? -3.647 23.584 -50.974 1.00 31.92 216 ALA A C 1
ATOM 1637 O O . ALA A 1 216 ? -3.098 22.508 -50.795 1.00 31.92 216 ALA A O 1
ATOM 1638 N N . GLY A 1 217 ? -4.854 23.549 -51.536 1.00 26.97 217 GLY A N 1
ATOM 1639 C CA . GLY A 1 217 ? -5.433 24.436 -52.538 1.00 26.97 217 GLY A CA 1
ATOM 1640 C C . GLY A 1 217 ? -5.641 23.599 -53.810 1.00 26.97 217 GLY A C 1
ATOM 1641 O O . GLY A 1 217 ? -4.679 23.005 -54.279 1.00 26.97 217 GLY A O 1
ATOM 1642 N N . THR A 1 218 ? -6.867 23.605 -54.364 1.00 28.91 218 THR A N 1
ATOM 1643 C CA . THR A 1 218 ? -7.328 22.999 -55.648 1.00 28.91 218 THR A CA 1
ATOM 1644 C C . THR A 1 218 ? -7.506 21.465 -55.658 1.00 28.91 218 THR A C 1
ATOM 1646 O O . THR A 1 218 ? -6.709 20.763 -55.065 1.00 28.91 218 THR A O 1
ATOM 1649 N N . SER A 1 219 ? -8.488 20.821 -56.305 1.00 24.23 219 SER A N 1
ATOM 1650 C CA . SER A 1 219 ? -9.693 21.195 -57.064 1.00 24.23 219 SER A CA 1
ATOM 1651 C C . SER A 1 219 ? -10.345 19.883 -57.566 1.00 24.23 219 SER A C 1
ATOM 1653 O O . SER A 1 219 ? -9.673 19.158 -58.282 1.00 24.23 219 SER A O 1
ATOM 1655 N N . TRP A 1 220 ? -11.635 19.676 -57.260 1.00 26.72 220 TRP A N 1
ATOM 1656 C CA . TRP A 1 220 ? -12.696 18.976 -58.026 1.00 26.72 220 TRP A CA 1
ATOM 1657 C C . TRP A 1 220 ? -12.582 17.497 -58.474 1.00 26.72 220 TRP A C 1
ATOM 1659 O O . TRP A 1 220 ? -11.630 17.113 -59.137 1.00 26.72 220 TRP A O 1
ATOM 1669 N N . ALA A 1 221 ? -13.723 16.809 -58.267 1.00 31.84 221 ALA A N 1
ATOM 1670 C CA . ALA A 1 221 ? -14.252 15.589 -58.908 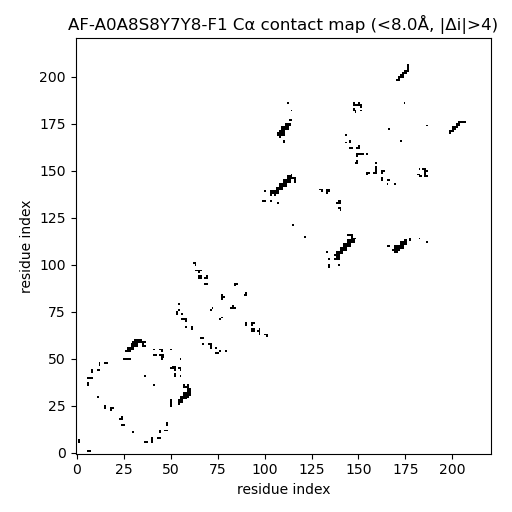1.00 31.84 221 ALA A CA 1
ATOM 1671 C C . ALA A 1 221 ? -13.574 14.243 -58.605 1.00 31.84 221 ALA A C 1
ATOM 1673 O O . ALA A 1 221 ? -12.375 14.071 -58.899 1.00 31.84 221 ALA A O 1
#

Nearest PDB structures (foldseek):
  7mgz-assembly1_F  TM=9.182E-01  e=3.759E-19  Homo sapiens
  7mip-assembly1_C  TM=9.069E-01  e=3.808E-18  Mus musculus
  7miu-assembly1_D  TM=8.990E-01  e=4.047E-18  Mus musculus
  7miv-assembly1_C  TM=8.941E-01  e=5.164E-18  Mus musculus
  1vco-assembly1_A  TM=8.938E-01  e=2.958E-14  Thermus thermophilus